Protein AF-A0A940AQ11-F1 (afdb_monomer)

pLDDT: mean 71.4, std 21.52, range [25.58, 93.06]

Sequence (305 aa):
MEKEKESFIIHQDYKKLFDGLDDKQLRALIMAMFDYNETGQRPEFEDTILQISTLLLFNNMEREREKWHRIREIRSSAGKKGGRPKKAETDQDKTQKAEKAKKANAFDKKQKVSKKSKKSKCNVNVNVNDNVNVNDNVNVNERERDNPPPPLAPGSESAAHEAVALINTLAHTDFIVTDEITGNISEILRQGFTPEDIRAVIRKKCREWRDPLNKHDMRGNIRPSVLLNPRRFEEYLHMRTRTDPPAQSETDRGAVTDSERIERIERIKSRLEQIESEKGAAARRDDQYVLLKSQLERLEEIPRT

Secondary structure (DSSP, 8-state):
-----------GGGHHHHTTS-HHHHHHHHHHHHHHHHH-PPPP-SSHHHHHHHHHHHHHHHHHHHHHHHHHHHHHHHHHHSS-------------S--SSS-S----------------------------------------TTSPPPPPPTTHHHHHHHHHHHHHHHHT--PPP-HHHHHHHHHHHHTT--HHHHHHHHHHHHHHHH-TTSSS--GGG-SHHHHT-TTTHHHHHHPPPTTSPP---TT--S-S-HHHHHHHHHHHHHHHHHHHHHHGGGGGG-HHHHHHHHHHHHHHSSPP-

Radius of gyration: 29.87 Å; Cα contacts (8 Å, |Δi|>4): 159; chains: 1; bounding box: 76×71×68 Å

Mean predicted aligned error: 21.31 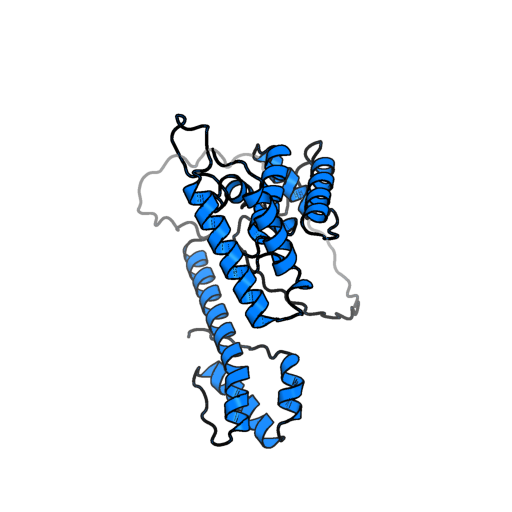Å

Foldseek 3Di:
DDDADPDDDDDPVCVVLLVPDDPVLNVVLVVQVVVCSVPVDHDDDPDPSSVVVCVVVVVRVVVVRVVVVVVVVVVVVVVVVDDDDPPPPPPDDDDDDDDPDPDDDDDDDDDDDDDDDDDDDDDDDDPDPPPPPDDDPDDDDPPDPPDDPDDQDPCLVVLQVVLVVLLCVLLVDDDDRDPLLSSLSSLLVVVVDDSVLSSVLLVQCSCQQPQLLDPDNNSVQSDSCNSSHSVCSVVSSPPDDPPHDDDDDPPDPDDPDVVSLVVLLVSLVVVLVVLCVVQPPCSVVDPNNVVSVVVNVVSVPPDDD

Solvent-accessible surface area (backbone atoms only — not comparable to full-atom values): 19842 Å² total; per-residue (Å²): 131,85,85,71,77,91,72,84,87,82,66,75,82,48,50,70,60,55,75,73,46,54,73,70,54,48,50,52,52,54,51,46,52,52,50,25,64,76,68,70,51,83,78,86,58,91,49,67,68,55,44,54,50,44,57,63,53,46,58,52,53,49,55,51,48,54,51,50,53,52,52,49,50,52,51,51,56,49,53,76,75,48,94,69,78,74,78,72,78,76,74,89,74,81,87,90,86,87,85,85,83,92,84,86,82,92,81,82,92,83,85,91,81,89,83,82,88,78,92,76,91,78,90,73,88,80,81,81,80,84,76,81,78,86,76,85,80,85,77,89,77,84,69,74,90,84,60,79,79,76,80,80,52,92,63,25,66,60,52,32,50,53,53,43,52,51,49,19,69,74,66,76,50,83,74,76,85,45,72,68,52,30,49,26,46,32,51,34,45,72,74,70,52,52,74,65,53,54,52,49,34,51,57,49,50,54,50,57,34,61,37,77,85,42,96,60,93,35,57,90,59,75,40,68,76,60,67,47,27,61,88,50,33,65,53,54,62,69,54,84,48,98,85,51,80,76,96,66,70,97,84,71,91,71,71,83,50,68,65,62,55,48,55,50,46,51,53,47,52,54,52,47,52,49,43,36,71,77,43,45,88,54,23,82,74,33,72,59,46,51,53,48,50,56,52,45,53,62,64,66,69,52,78,87,130

Structure (mmCIF, N/CA/C/O backbone):
data_AF-A0A940AQ11-F1
#
_entry.id   AF-A0A940AQ11-F1
#
loop_
_atom_site.group_PDB
_atom_site.id
_atom_site.type_symbol
_atom_site.label_atom_id
_atom_site.label_alt_id
_atom_site.label_comp_id
_atom_site.label_asym_id
_atom_site.label_entity_id
_atom_site.label_seq_id
_atom_site.pdbx_PDB_ins_code
_atom_site.Cartn_x
_atom_site.Cartn_y
_atom_site.Cartn_z
_ato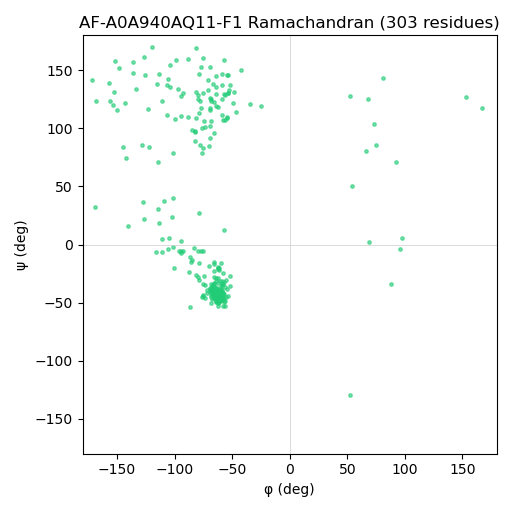m_site.occupancy
_atom_site.B_iso_or_equiv
_atom_site.auth_seq_id
_atom_site.auth_comp_id
_atom_site.auth_asym_id
_atom_site.auth_atom_id
_atom_site.pdbx_PDB_model_num
ATOM 1 N N . MET A 1 1 ? -3.481 -38.599 -2.825 1.00 45.56 1 MET A N 1
ATOM 2 C CA . MET A 1 1 ? -2.487 -37.883 -3.644 1.00 45.56 1 MET A CA 1
ATOM 3 C C . MET A 1 1 ? -2.630 -36.416 -3.331 1.00 45.56 1 MET A C 1
ATOM 5 O O . MET A 1 1 ? -3.754 -35.944 -3.180 1.00 45.56 1 MET A O 1
ATOM 9 N N . GLU A 1 2 ? -1.514 -35.744 -3.105 1.00 58.19 2 GLU A N 1
ATOM 10 C CA . GLU A 1 2 ? -1.518 -34.322 -2.825 1.00 58.19 2 GLU A CA 1
ATOM 11 C C . GLU A 1 2 ? -1.916 -33.574 -4.100 1.00 58.19 2 GLU A C 1
ATOM 13 O O . GLU A 1 2 ? -1.378 -33.854 -5.164 1.00 58.19 2 GLU A O 1
ATOM 18 N N . LYS A 1 3 ? -2.941 -32.717 -4.034 1.00 67.38 3 LYS A N 1
ATOM 19 C CA . LYS A 1 3 ? -3.402 -31.999 -5.224 1.00 67.38 3 LYS A CA 1
ATOM 20 C C . LYS A 1 3 ? -2.449 -30.836 -5.463 1.00 67.38 3 LYS A C 1
ATOM 22 O O . LYS A 1 3 ? -2.405 -29.940 -4.626 1.00 67.38 3 LYS A O 1
ATOM 27 N N . GLU A 1 4 ? -1.689 -30.876 -6.547 1.00 75.44 4 GLU A N 1
ATOM 28 C CA . GLU A 1 4 ? -0.762 -29.810 -6.934 1.00 75.44 4 GLU A CA 1
ATOM 29 C C . GLU A 1 4 ? -1.488 -28.660 -7.647 1.00 75.44 4 GLU A C 1
ATOM 31 O O . GLU A 1 4 ? -2.682 -28.745 -7.953 1.00 75.44 4 GLU A O 1
ATOM 36 N N . LYS A 1 5 ? -0.797 -27.531 -7.841 1.00 79.44 5 LYS A N 1
ATOM 37 C CA . LYS A 1 5 ? -1.369 -26.346 -8.491 1.00 79.44 5 LYS A CA 1
ATOM 38 C C . LYS A 1 5 ? -1.602 -26.655 -9.978 1.00 79.44 5 LYS A C 1
ATOM 40 O O . LYS A 1 5 ? -0.657 -26.860 -10.725 1.00 79.44 5 LYS A O 1
ATOM 45 N N . GLU A 1 6 ? -2.863 -26.652 -10.407 1.00 83.62 6 GLU A N 1
ATOM 46 C CA . GLU A 1 6 ? -3.274 -27.049 -11.770 1.00 83.62 6 GLU A CA 1
ATOM 47 C C . GLU A 1 6 ? -3.056 -25.957 -12.836 1.00 83.62 6 GLU A C 1
ATOM 49 O O . GLU A 1 6 ? -3.310 -26.187 -14.015 1.00 83.62 6 GLU A O 1
ATOM 54 N N . SER A 1 7 ? -2.637 -24.750 -12.445 1.00 85.75 7 SER A N 1
ATOM 55 C CA . SER A 1 7 ? -2.491 -23.619 -13.365 1.00 85.75 7 SER A CA 1
ATOM 56 C C . SER A 1 7 ? -1.424 -22.619 -12.923 1.00 85.75 7 SER A C 1
ATOM 58 O O . SER A 1 7 ? -1.088 -22.501 -11.742 1.00 85.75 7 SER A O 1
ATOM 60 N N . PHE A 1 8 ? -0.916 -21.847 -13.878 1.00 86.06 8 PHE A N 1
ATOM 61 C CA . PHE A 1 8 ? -0.018 -20.716 -13.655 1.00 86.06 8 PHE A CA 1
ATOM 62 C C . PHE A 1 8 ? -0.438 -19.530 -14.529 1.00 86.06 8 PHE A C 1
ATOM 64 O O . PHE A 1 8 ? -1.130 -19.709 -15.531 1.00 86.06 8 PHE A O 1
ATOM 71 N N . ILE A 1 9 ? -0.056 -18.318 -14.122 1.00 86.06 9 ILE A N 1
ATOM 72 C CA . ILE A 1 9 ? -0.416 -17.075 -14.814 1.00 86.06 9 ILE A CA 1
ATOM 73 C C . ILE A 1 9 ? 0.815 -16.541 -15.549 1.00 86.06 9 ILE A C 1
ATOM 75 O O . ILE A 1 9 ? 1.921 -16.530 -15.012 1.00 86.06 9 ILE A O 1
ATOM 79 N N . ILE A 1 10 ? 0.616 -16.075 -16.782 1.00 85.94 10 ILE A N 1
ATOM 80 C CA . ILE A 1 10 ? 1.632 -15.357 -17.556 1.00 85.94 10 ILE A CA 1
ATOM 81 C C . ILE A 1 10 ? 1.182 -13.904 -17.694 1.00 85.94 10 ILE A C 1
ATOM 83 O O . ILE A 1 10 ? 0.089 -13.630 -18.187 1.00 85.94 10 ILE A O 1
ATOM 87 N N . HIS A 1 11 ? 2.023 -12.965 -17.264 1.00 86.31 11 HIS A N 1
ATOM 88 C CA . HIS A 1 11 ? 1.732 -11.538 -17.373 1.00 86.31 11 HIS A CA 1
ATOM 89 C C . HIS A 1 11 ? 1.986 -11.009 -18.788 1.00 86.31 11 HIS A C 1
ATOM 91 O O . HIS A 1 11 ? 2.927 -11.415 -19.468 1.00 86.31 11 HIS A O 1
ATOM 97 N N . GLN A 1 12 ? 1.182 -10.031 -19.201 1.00 87.75 12 GLN A N 1
ATOM 98 C CA . GLN A 1 12 ? 1.305 -9.361 -20.501 1.00 87.75 12 GLN A CA 1
ATOM 99 C C . GLN A 1 12 ? 2.677 -8.705 -20.735 1.00 87.75 12 GLN A C 1
ATOM 101 O O . GLN A 1 12 ? 3.105 -8.563 -21.879 1.00 87.75 12 GLN A O 1
ATOM 106 N N . ASP A 1 13 ? 3.393 -8.352 -19.665 1.00 86.25 13 ASP A N 1
ATOM 107 C CA . ASP A 1 13 ? 4.713 -7.715 -19.730 1.00 86.25 13 ASP A CA 1
ATOM 108 C C . ASP A 1 13 ? 5.761 -8.607 -20.419 1.00 86.25 13 ASP A C 1
ATOM 110 O O . ASP A 1 13 ? 6.736 -8.110 -20.985 1.00 86.25 13 ASP A O 1
ATOM 114 N N . TYR A 1 14 ? 5.521 -9.922 -20.461 1.00 88.31 14 TYR A N 1
ATOM 115 C CA . TYR A 1 14 ? 6.364 -10.884 -21.168 1.00 88.31 14 TYR A CA 1
ATOM 116 C C . TYR A 1 14 ? 6.174 -10.890 -22.680 1.00 88.31 14 TYR A C 1
ATOM 118 O O . TYR A 1 14 ? 6.942 -11.547 -23.376 1.00 88.31 14 TYR A O 1
ATOM 126 N N . LYS A 1 15 ? 5.214 -10.136 -23.228 1.00 90.19 15 LYS A N 1
ATOM 127 C CA . LYS A 1 15 ? 5.001 -10.096 -24.678 1.00 90.19 15 LYS A CA 1
ATOM 128 C C . LYS A 1 15 ? 6.282 -9.716 -25.428 1.00 90.19 15 LYS A C 1
ATOM 130 O O . LYS A 1 15 ? 6.641 -10.383 -26.388 1.00 90.19 15 LYS A O 1
ATOM 135 N N . LYS A 1 16 ? 7.006 -8.695 -24.953 1.00 88.50 16 LYS A N 1
ATOM 136 C CA . LYS A 1 16 ? 8.271 -8.259 -25.574 1.00 88.50 16 LYS A CA 1
ATOM 137 C C . LYS A 1 16 ? 9.362 -9.327 -25.509 1.00 88.50 16 LYS A C 1
ATOM 139 O O . LYS A 1 16 ? 10.202 -9.374 -26.396 1.00 88.50 16 LYS A O 1
ATOM 144 N N . LEU A 1 17 ? 9.352 -10.154 -24.461 1.00 88.19 17 LEU A N 1
ATOM 145 C CA . LEU A 1 17 ? 10.258 -11.293 -24.340 1.00 88.19 17 LEU A CA 1
ATOM 146 C C . LEU A 1 17 ? 9.914 -12.348 -25.396 1.00 88.19 17 LEU A C 1
ATOM 148 O O . LEU A 1 17 ? 10.804 -12.802 -26.101 1.00 88.19 17 LEU A O 1
ATOM 152 N N . PHE A 1 18 ? 8.631 -12.691 -25.541 1.00 89.69 18 PHE A N 1
ATOM 153 C CA . PHE A 1 18 ? 8.184 -13.688 -26.516 1.00 89.69 18 PHE A CA 1
ATOM 154 C C . PHE A 1 18 ? 8.356 -13.240 -27.968 1.00 89.69 18 PHE A C 1
ATOM 156 O O . PHE A 1 18 ? 8.716 -14.064 -28.797 1.00 89.69 18 PHE A O 1
ATOM 163 N N . ASP A 1 19 ? 8.168 -11.952 -28.267 1.00 91.31 19 ASP A N 1
ATOM 164 C CA . ASP A 1 19 ? 8.402 -11.398 -29.608 1.00 91.31 19 ASP A CA 1
ATOM 165 C C . ASP A 1 19 ? 9.880 -11.520 -30.045 1.00 91.31 19 ASP A C 1
ATOM 167 O O . ASP A 1 19 ? 10.177 -11.442 -31.234 1.00 91.31 19 ASP A O 1
ATOM 171 N N . GLY A 1 20 ? 10.809 -11.675 -29.092 1.00 87.31 20 GLY A N 1
ATOM 172 C CA . GLY A 1 20 ? 12.245 -11.820 -29.345 1.00 87.31 20 GLY A CA 1
ATOM 173 C C . GLY A 1 20 ? 12.744 -13.265 -29.425 1.00 87.31 20 GLY A C 1
ATOM 174 O O . GLY A 1 20 ? 13.954 -13.458 -29.524 1.00 87.31 20 GLY A O 1
ATOM 17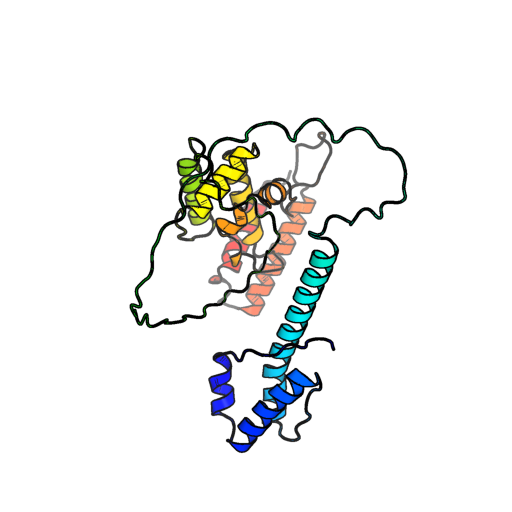5 N N . LEU A 1 21 ? 11.856 -14.260 -29.334 1.00 91.12 21 LEU A N 1
ATOM 176 C CA . LEU A 1 21 ? 12.200 -15.682 -29.395 1.00 91.12 21 LEU A CA 1
ATOM 177 C C . LEU A 1 21 ? 11.790 -16.287 -30.736 1.00 91.12 21 LEU A C 1
ATOM 179 O O . LEU A 1 21 ? 10.701 -16.017 -31.240 1.00 91.12 21 LEU A O 1
ATOM 183 N N . ASP A 1 22 ? 12.614 -17.195 -31.253 1.00 92.62 22 ASP A N 1
ATOM 184 C CA . ASP A 1 22 ? 12.233 -18.042 -32.380 1.00 92.62 22 ASP A CA 1
ATOM 185 C C . ASP A 1 22 ? 11.150 -19.048 -31.956 1.00 92.62 22 ASP A C 1
ATOM 187 O O . ASP A 1 22 ? 11.132 -19.517 -30.815 1.00 92.62 22 ASP A O 1
ATOM 191 N N . ASP A 1 23 ? 10.304 -19.499 -32.886 1.00 92.44 23 ASP A N 1
ATOM 192 C CA . ASP A 1 23 ? 9.214 -20.452 -32.60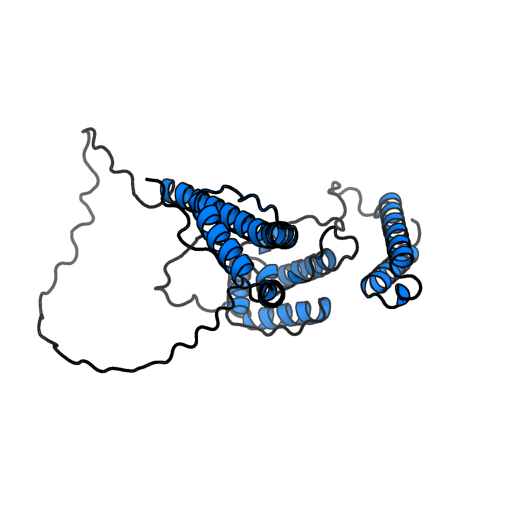1 1.00 92.44 23 ASP A CA 1
ATOM 193 C C . ASP A 1 23 ? 9.682 -21.721 -31.864 1.00 92.44 23 ASP A C 1
ATOM 195 O O . ASP A 1 23 ? 8.986 -22.252 -30.992 1.00 92.44 23 ASP A O 1
ATOM 199 N N . LYS A 1 24 ? 10.888 -22.213 -32.183 1.00 92.62 24 LYS A N 1
ATOM 200 C CA . LYS A 1 24 ? 11.492 -23.372 -31.506 1.00 92.62 24 LYS A CA 1
ATOM 201 C C . LYS A 1 24 ? 11.849 -23.061 -30.052 1.00 92.62 24 LYS A C 1
ATOM 203 O O . LYS A 1 24 ? 11.595 -23.892 -29.181 1.00 92.62 24 LYS A O 1
ATOM 208 N N . GLN A 1 25 ? 12.409 -21.879 -29.798 1.00 91.50 25 GLN A N 1
ATOM 209 C CA . GLN A 1 25 ? 12.760 -21.403 -28.461 1.00 91.50 25 GLN A CA 1
ATOM 210 C C . GLN A 1 25 ? 11.496 -21.133 -27.641 1.00 91.50 25 GLN A C 1
ATOM 212 O O . GLN A 1 25 ? 11.390 -21.601 -26.511 1.00 91.50 25 GLN A O 1
ATOM 217 N N . LEU A 1 26 ? 10.497 -20.471 -28.229 1.00 92.31 26 LEU A N 1
ATOM 218 C CA . LEU A 1 26 ? 9.208 -20.221 -27.590 1.00 92.31 26 LEU A CA 1
ATOM 219 C C . LEU A 1 26 ? 8.520 -21.533 -27.196 1.00 92.31 26 LEU A C 1
ATOM 221 O O . LEU A 1 26 ? 8.076 -21.680 -26.058 1.00 92.31 26 LEU A O 1
ATOM 225 N N . ARG A 1 27 ? 8.482 -22.520 -28.103 1.00 92.62 27 ARG A N 1
ATOM 226 C CA . ARG A 1 27 ? 7.944 -23.852 -27.798 1.00 92.62 27 ARG A CA 1
ATOM 227 C C . ARG A 1 27 ? 8.696 -24.504 -26.640 1.00 92.62 27 ARG A C 1
ATOM 229 O O . ARG A 1 27 ? 8.055 -25.027 -25.733 1.00 92.62 27 ARG A O 1
ATOM 236 N N . ALA A 1 28 ? 10.028 -24.492 -26.674 1.00 90.81 28 ALA A N 1
ATOM 237 C CA . ALA A 1 28 ? 10.853 -25.082 -25.623 1.00 90.81 28 ALA A CA 1
ATOM 238 C C . ALA A 1 28 ? 10.608 -24.407 -24.265 1.00 90.81 28 ALA A C 1
ATOM 240 O O . ALA A 1 28 ? 10.427 -25.095 -23.265 1.00 90.81 28 ALA A O 1
ATOM 241 N N . LEU A 1 29 ? 10.513 -23.075 -24.248 1.00 91.88 29 LEU A N 1
ATOM 242 C CA . LEU A 1 29 ? 10.238 -22.284 -23.054 1.00 91.88 29 LEU A CA 1
ATOM 243 C C . LEU A 1 29 ? 8.850 -22.577 -22.473 1.00 91.88 29 LEU A C 1
ATOM 245 O O . LEU A 1 29 ? 8.731 -22.787 -21.271 1.00 91.88 29 LEU A O 1
ATOM 249 N N . ILE A 1 30 ? 7.808 -22.636 -23.309 1.00 91.50 30 ILE A N 1
ATOM 250 C CA . ILE A 1 30 ? 6.441 -22.934 -22.856 1.00 91.50 30 ILE A CA 1
ATOM 251 C C . ILE A 1 30 ? 6.355 -24.353 -22.283 1.00 91.50 30 ILE A C 1
ATOM 253 O O . ILE A 1 30 ? 5.786 -24.531 -21.209 1.00 91.50 30 ILE A O 1
ATOM 257 N N . MET A 1 31 ? 6.926 -25.357 -22.961 1.00 91.06 31 MET A N 1
ATOM 258 C CA . MET A 1 31 ? 6.945 -26.739 -22.452 1.00 91.06 31 MET A CA 1
ATOM 259 C C . MET A 1 31 ? 7.664 -26.815 -21.101 1.00 91.06 31 MET A C 1
ATOM 261 O O . MET A 1 31 ? 7.121 -27.351 -20.143 1.00 91.06 31 MET A O 1
ATOM 265 N N . ALA A 1 32 ? 8.812 -26.152 -20.988 1.00 90.06 32 ALA A N 1
ATOM 266 C CA . ALA A 1 32 ? 9.559 -26.046 -19.744 1.00 90.06 32 ALA A CA 1
ATOM 267 C C . ALA A 1 32 ? 8.771 -25.400 -18.591 1.00 90.06 32 ALA A C 1
ATOM 269 O O . ALA A 1 32 ? 8.985 -25.752 -17.433 1.00 90.06 32 ALA A O 1
ATOM 270 N N . MET A 1 33 ? 7.856 -24.467 -18.875 1.00 90.19 33 MET A N 1
ATOM 271 C CA . MET A 1 33 ? 6.967 -23.909 -17.849 1.00 90.19 33 MET A CA 1
ATOM 272 C C . MET A 1 33 ? 5.951 -24.945 -17.350 1.00 90.19 33 MET A C 1
ATOM 274 O O . MET A 1 33 ? 5.697 -25.007 -16.146 1.00 90.19 33 MET A O 1
ATOM 278 N N . PHE A 1 34 ? 5.390 -25.772 -18.238 1.00 88.88 34 PHE A N 1
ATOM 279 C CA . PHE A 1 34 ? 4.505 -26.872 -17.837 1.00 88.88 34 PHE A CA 1
ATOM 280 C C . PHE A 1 34 ? 5.254 -27.911 -17.002 1.00 88.88 34 PHE A C 1
ATOM 282 O O . PHE A 1 34 ? 4.828 -28.201 -15.883 1.00 88.88 34 PHE A O 1
ATOM 289 N N . ASP A 1 35 ? 6.414 -28.361 -17.481 1.00 88.06 35 ASP A N 1
ATOM 290 C CA . ASP A 1 35 ? 7.256 -29.332 -16.779 1.00 88.06 35 ASP A CA 1
ATOM 291 C C . ASP A 1 35 ? 7.660 -28.813 -15.394 1.00 88.06 35 ASP A C 1
ATOM 293 O O . ASP A 1 35 ? 7.604 -29.542 -14.403 1.00 88.06 35 ASP A O 1
ATOM 297 N N . TYR A 1 36 ? 8.006 -27.526 -15.287 1.00 87.19 36 TYR A N 1
ATOM 298 C CA . TYR A 1 36 ? 8.296 -26.901 -14.000 1.00 87.19 36 TYR A CA 1
ATOM 299 C C . TYR A 1 36 ? 7.068 -26.846 -13.102 1.00 87.19 36 TYR A C 1
ATOM 301 O O . TYR A 1 36 ? 7.188 -27.097 -11.905 1.00 87.19 36 TYR A O 1
ATOM 309 N N . ASN A 1 37 ? 5.881 -26.527 -13.625 1.00 84.75 37 ASN A N 1
ATOM 310 C CA . ASN A 1 37 ? 4.664 -26.502 -12.818 1.00 84.75 37 ASN A CA 1
ATOM 311 C C . ASN A 1 37 ? 4.374 -27.874 -12.184 1.00 84.75 37 ASN A C 1
ATOM 313 O O . ASN A 1 37 ? 4.070 -27.910 -10.991 1.00 84.75 37 ASN A O 1
ATOM 317 N N . GLU A 1 38 ? 4.554 -28.955 -12.947 1.00 83.50 38 GLU A N 1
ATOM 318 C CA . GLU A 1 38 ? 4.334 -30.347 -12.524 1.00 83.50 38 GLU A CA 1
ATOM 319 C C . GLU A 1 38 ? 5.445 -30.898 -11.618 1.00 83.50 38 GLU A C 1
ATOM 321 O O . GLU A 1 38 ? 5.170 -31.519 -10.601 1.00 83.50 38 GLU A O 1
ATOM 326 N N . THR A 1 39 ? 6.717 -30.678 -11.954 1.00 82.25 39 THR A N 1
ATOM 327 C CA . THR A 1 39 ? 7.842 -31.342 -11.262 1.00 82.25 39 THR A CA 1
ATOM 328 C C . THR A 1 39 ? 8.540 -30.461 -10.229 1.00 82.25 39 THR A C 1
ATOM 330 O O . THR A 1 39 ? 9.265 -30.958 -9.368 1.00 82.25 39 THR A O 1
ATOM 333 N N . GLY A 1 40 ? 8.381 -29.139 -10.334 1.00 79.25 40 GLY A N 1
ATOM 334 C CA . GLY A 1 40 ? 9.157 -28.155 -9.578 1.00 79.25 40 GLY A CA 1
ATOM 335 C C . GLY A 1 40 ? 10.633 -28.068 -9.984 1.00 79.25 40 GLY A C 1
ATOM 336 O O . GLY A 1 40 ? 11.377 -27.301 -9.377 1.00 79.25 40 GLY A O 1
ATOM 337 N N . GLN A 1 41 ? 11.075 -28.825 -10.993 1.00 80.56 41 GLN A N 1
ATOM 338 C CA . GLN A 1 41 ? 12.469 -28.852 -11.423 1.00 80.56 41 GLN A CA 1
ATOM 339 C C . GLN A 1 41 ? 12.717 -27.845 -12.531 1.00 80.56 41 GLN A C 1
ATOM 341 O O . GLN A 1 41 ? 11.988 -27.782 -13.521 1.00 80.56 41 GLN A O 1
ATOM 346 N N . ARG A 1 42 ? 13.762 -27.038 -12.354 1.00 80.19 42 ARG A N 1
ATOM 347 C CA . ARG A 1 42 ? 14.133 -26.036 -13.340 1.00 80.19 42 ARG A CA 1
ATOM 348 C C . ARG A 1 42 ? 14.865 -26.706 -14.510 1.00 80.19 42 ARG A C 1
ATOM 350 O O . ARG A 1 42 ? 15.890 -27.341 -14.271 1.00 80.19 42 ARG A O 1
ATOM 357 N N . PRO A 1 43 ? 14.382 -26.546 -15.749 1.00 81.00 43 PRO A N 1
ATOM 358 C CA . PRO A 1 43 ? 15.064 -27.070 -16.915 1.00 81.00 43 PRO A CA 1
ATOM 359 C C . PRO A 1 43 ? 16.338 -26.275 -17.184 1.00 81.00 43 PRO A C 1
ATOM 361 O O . PRO A 1 43 ? 16.381 -25.050 -17.026 1.00 81.00 43 PRO A O 1
ATOM 364 N N . GLU A 1 44 ? 17.372 -26.997 -17.594 1.00 83.12 44 GLU A N 1
ATOM 365 C CA . GLU A 1 44 ? 18.647 -26.435 -18.009 1.00 83.12 44 GLU A CA 1
ATOM 366 C C . GLU A 1 44 ? 18.640 -26.261 -19.529 1.00 83.12 44 GLU A C 1
ATOM 368 O O . GLU A 1 44 ? 18.308 -27.180 -20.277 1.00 83.12 44 GLU A O 1
ATOM 373 N N . PHE A 1 45 ? 18.968 -25.055 -19.985 1.00 84.62 45 PHE A N 1
ATOM 374 C CA . PHE A 1 45 ? 19.063 -24.731 -21.403 1.00 84.62 45 PHE A CA 1
ATOM 375 C C . PHE A 1 45 ? 20.505 -24.385 -21.738 1.00 84.62 45 PHE A C 1
ATOM 377 O O . PHE A 1 45 ? 21.133 -23.641 -20.994 1.00 84.62 45 PHE A O 1
ATOM 384 N N . GLU A 1 46 ? 21.012 -24.865 -22.870 1.00 83.38 46 GLU A N 1
ATOM 385 C CA . GLU A 1 46 ? 22.310 -24.429 -23.410 1.00 83.38 46 GLU A CA 1
ATOM 386 C C . GLU A 1 46 ? 22.222 -23.021 -24.024 1.00 83.38 46 GLU A C 1
ATOM 388 O O . GLU A 1 46 ? 23.199 -22.277 -24.054 1.00 83.38 46 GLU A O 1
ATOM 393 N N . ASP A 1 47 ? 21.032 -22.640 -24.491 1.00 88.50 47 ASP A N 1
ATOM 394 C CA . ASP A 1 47 ? 20.766 -21.347 -25.112 1.00 88.50 47 ASP A CA 1
ATOM 395 C C . ASP A 1 47 ? 20.653 -20.232 -24.059 1.00 88.50 47 ASP A C 1
ATOM 397 O O . ASP A 1 47 ? 19.742 -20.223 -23.225 1.00 88.50 47 ASP A O 1
ATOM 401 N N . THR A 1 48 ? 21.557 -19.253 -24.131 1.00 85.88 48 THR A N 1
ATOM 402 C CA . THR A 1 48 ? 21.623 -18.101 -23.221 1.00 85.88 48 THR A CA 1
ATOM 403 C C . THR A 1 48 ? 20.321 -17.297 -23.171 1.00 85.88 48 THR A C 1
ATOM 405 O O . THR A 1 48 ? 19.933 -16.808 -22.107 1.00 85.88 48 THR A O 1
ATOM 408 N N . ILE A 1 49 ? 19.613 -17.155 -24.296 1.00 86.25 49 ILE A N 1
ATOM 409 C CA . ILE A 1 49 ? 18.351 -16.408 -24.353 1.00 86.25 49 ILE A CA 1
ATOM 410 C C . ILE A 1 49 ? 17.273 -17.172 -23.578 1.00 86.25 49 ILE A C 1
ATOM 412 O O . ILE A 1 49 ? 16.527 -16.568 -22.800 1.00 86.25 49 ILE A O 1
ATOM 416 N N . LEU A 1 50 ? 17.229 -18.501 -23.703 1.00 87.00 50 LEU A N 1
ATOM 417 C CA . LEU A 1 50 ? 16.331 -19.346 -22.911 1.00 87.00 50 LEU A CA 1
ATOM 418 C C . LEU A 1 50 ? 16.707 -19.349 -21.425 1.00 87.00 50 LEU A C 1
ATOM 420 O O . LEU A 1 50 ? 15.821 -19.253 -20.576 1.00 87.00 50 LEU A O 1
ATOM 424 N N . GLN A 1 51 ? 17.995 -19.362 -21.080 1.00 85.69 51 GLN A N 1
ATOM 425 C CA . GLN A 1 51 ? 18.439 -19.240 -19.687 1.00 85.69 51 GLN A CA 1
ATOM 426 C C . GLN A 1 51 ? 17.958 -17.929 -19.046 1.00 85.69 51 GLN A C 1
ATOM 428 O O . GLN A 1 51 ? 17.370 -17.944 -17.963 1.00 85.69 51 GLN A O 1
ATOM 433 N N . ILE A 1 52 ? 18.133 -16.792 -19.724 1.00 85.31 52 ILE A N 1
ATOM 434 C CA . ILE A 1 52 ? 17.669 -15.490 -19.221 1.00 85.31 52 ILE A CA 1
ATOM 435 C C . ILE A 1 52 ? 16.137 -15.450 -19.149 1.00 85.31 52 ILE A C 1
ATOM 437 O O . ILE A 1 52 ? 15.572 -15.004 -18.147 1.00 85.31 52 ILE A O 1
ATOM 441 N N . SER A 1 53 ? 15.454 -15.973 -20.170 1.00 84.94 53 SER A N 1
ATOM 442 C CA . SER A 1 53 ? 13.989 -16.048 -20.204 1.00 84.94 53 SER A CA 1
ATOM 443 C C . SER A 1 53 ? 13.440 -16.868 -19.037 1.00 84.94 53 SER A C 1
ATOM 445 O O . SER A 1 53 ? 12.492 -16.447 -18.369 1.00 84.94 53 SER A O 1
ATOM 447 N N . THR A 1 54 ? 14.071 -18.005 -18.726 1.00 84.12 54 THR A N 1
ATOM 448 C CA . THR A 1 54 ? 13.681 -18.821 -17.572 1.00 84.12 54 THR A CA 1
ATOM 449 C C . THR A 1 54 ? 13.941 -18.106 -16.258 1.00 84.12 54 THR A C 1
ATOM 451 O O . THR A 1 54 ? 13.103 -18.196 -15.372 1.00 84.12 54 THR A O 1
ATOM 454 N N . LEU A 1 55 ? 15.038 -17.347 -16.112 1.00 84.88 55 LEU A N 1
ATOM 455 C CA . LEU A 1 55 ? 15.289 -16.574 -14.887 1.00 84.88 55 LEU A CA 1
ATOM 456 C C . LEU A 1 55 ? 14.137 -15.614 -14.610 1.00 84.88 55 LEU A C 1
ATOM 458 O O . LEU A 1 55 ? 13.677 -15.513 -13.477 1.00 84.88 55 LEU A O 1
ATOM 462 N N . LEU A 1 56 ? 13.633 -14.948 -15.642 1.00 82.75 56 LEU A N 1
ATOM 463 C CA . LEU A 1 56 ? 12.574 -13.966 -15.470 1.00 82.75 56 LEU A CA 1
ATOM 464 C C . LEU A 1 56 ? 11.197 -14.605 -15.219 1.00 82.75 56 LEU A C 1
ATOM 466 O O . LEU A 1 56 ? 10.461 -14.156 -14.339 1.00 82.75 56 LEU A O 1
ATOM 470 N N . LEU A 1 57 ? 10.840 -15.643 -15.978 1.00 84.88 57 LEU A N 1
ATOM 471 C CA . LEU A 1 57 ? 9.530 -16.300 -15.885 1.00 84.88 57 LEU A CA 1
ATOM 472 C C . LEU A 1 57 ? 9.421 -17.201 -14.648 1.00 84.88 57 LEU A C 1
ATOM 474 O O . LEU A 1 57 ? 8.420 -17.161 -13.932 1.00 84.88 57 LEU A O 1
ATOM 478 N N . PHE A 1 58 ? 10.460 -17.980 -14.353 1.00 83.94 58 PHE A N 1
ATOM 479 C CA . PHE A 1 58 ? 10.401 -19.008 -13.316 1.00 83.94 58 PHE A CA 1
ATOM 480 C C . PHE A 1 58 ? 10.466 -18.383 -11.929 1.00 83.94 58 PHE A C 1
ATOM 482 O O . PHE A 1 58 ? 9.744 -18.826 -11.044 1.00 83.94 58 PHE A O 1
ATOM 489 N N . ASN A 1 59 ? 11.200 -17.276 -11.759 1.00 84.19 59 ASN A N 1
ATOM 490 C CA . ASN A 1 59 ? 11.172 -16.510 -10.512 1.00 84.19 59 ASN A CA 1
ATOM 491 C C . ASN A 1 59 ? 9.749 -16.037 -10.168 1.00 84.19 59 ASN A C 1
ATOM 493 O O . ASN A 1 59 ? 9.393 -15.945 -8.993 1.00 84.19 59 ASN A O 1
ATOM 497 N N . ASN A 1 60 ? 8.924 -15.709 -11.167 1.00 82.69 60 ASN A N 1
ATOM 498 C CA . ASN A 1 60 ? 7.529 -15.339 -10.935 1.00 82.69 60 ASN A CA 1
ATOM 499 C C . ASN A 1 60 ? 6.684 -16.563 -10.573 1.00 82.69 60 ASN A C 1
ATOM 501 O O . ASN A 1 60 ? 5.951 -16.516 -9.586 1.00 82.69 60 ASN A O 1
ATOM 505 N N . MET A 1 61 ? 6.828 -17.660 -11.318 1.00 84.44 61 MET A N 1
ATOM 506 C CA . MET A 1 61 ? 6.116 -18.912 -11.044 1.00 84.44 61 MET A CA 1
ATOM 507 C C . MET A 1 61 ? 6.435 -19.475 -9.654 1.00 84.44 61 MET A C 1
ATOM 509 O O . MET A 1 61 ? 5.536 -19.963 -8.970 1.00 84.44 61 MET A O 1
ATOM 513 N N . GLU A 1 62 ? 7.683 -19.363 -9.205 1.00 83.81 62 GLU A N 1
ATOM 514 C CA . GLU A 1 62 ? 8.128 -19.788 -7.878 1.00 83.81 62 GLU A CA 1
ATOM 515 C C . GLU A 1 62 ? 7.442 -18.982 -6.773 1.00 83.81 62 GLU A C 1
ATOM 517 O O . GLU A 1 62 ? 6.808 -19.558 -5.886 1.00 83.81 62 GLU A O 1
ATOM 522 N N . ARG A 1 63 ? 7.427 -17.647 -6.890 1.00 84.00 63 ARG A N 1
ATOM 523 C CA . ARG A 1 63 ? 6.695 -16.780 -5.951 1.00 84.00 63 ARG A CA 1
ATOM 524 C C . ARG A 1 63 ? 5.205 -17.105 -5.903 1.00 84.00 63 ARG A C 1
ATOM 526 O O . ARG A 1 63 ? 4.592 -17.085 -4.833 1.00 84.00 63 ARG A O 1
ATOM 533 N N . GLU A 1 64 ? 4.593 -17.408 -7.046 1.00 83.06 64 GLU A N 1
ATOM 534 C CA . GLU A 1 64 ? 3.193 -17.828 -7.078 1.00 83.06 64 GLU A CA 1
ATOM 535 C C . GLU A 1 64 ? 2.969 -19.189 -6.418 1.00 83.06 64 GLU A C 1
ATOM 537 O O . GLU A 1 64 ? 1.960 -19.375 -5.732 1.00 83.06 64 GLU A O 1
ATOM 542 N N . ARG A 1 65 ? 3.880 -20.144 -6.632 1.00 83.12 65 ARG A N 1
ATOM 543 C CA . ARG A 1 65 ? 3.821 -21.479 -6.034 1.00 83.12 65 ARG A CA 1
ATOM 544 C C . ARG A 1 65 ? 3.931 -21.384 -4.515 1.00 83.12 65 ARG A C 1
ATOM 546 O O . ARG A 1 65 ? 3.076 -21.923 -3.814 1.00 83.12 65 ARG A O 1
ATOM 553 N N . GLU A 1 66 ? 4.907 -20.639 -4.004 1.00 84.19 66 GLU A N 1
ATOM 554 C CA . GLU A 1 66 ? 5.071 -20.380 -2.570 1.00 84.19 66 GLU A CA 1
ATOM 555 C C . GLU A 1 66 ? 3.822 -19.740 -1.965 1.00 84.19 66 GLU A C 1
ATOM 557 O O . GLU A 1 66 ? 3.309 -20.193 -0.937 1.00 84.19 66 GLU A O 1
ATOM 562 N N . LYS A 1 67 ? 3.277 -18.716 -2.631 1.00 83.69 67 LYS A N 1
ATOM 563 C CA . LYS A 1 67 ? 2.036 -18.062 -2.208 1.00 83.69 67 LYS A CA 1
ATOM 564 C C . LYS A 1 67 ? 0.874 -19.053 -2.160 1.00 83.69 67 LYS A C 1
ATOM 566 O O . LYS A 1 67 ? 0.118 -19.055 -1.187 1.00 83.69 67 LYS A O 1
ATOM 571 N N . TRP A 1 68 ? 0.738 -19.907 -3.172 1.00 84.31 68 TRP A N 1
ATOM 572 C CA . TRP A 1 68 ? -0.305 -20.926 -3.223 1.00 84.31 68 TRP A CA 1
ATOM 573 C C . TRP A 1 68 ? -0.160 -21.956 -2.095 1.00 84.31 68 TRP A C 1
ATOM 575 O O . TRP A 1 68 ? -1.137 -22.201 -1.384 1.00 84.31 68 TRP A O 1
ATOM 585 N N . HIS A 1 69 ? 1.044 -22.492 -1.856 1.00 82.12 69 HIS A N 1
ATOM 586 C CA . HIS A 1 69 ? 1.295 -23.418 -0.743 1.00 82.12 69 HIS A CA 1
ATOM 587 C C . HIS A 1 69 ? 1.002 -22.768 0.606 1.00 82.12 69 HIS A C 1
ATOM 589 O O . HIS A 1 69 ? 0.325 -23.363 1.443 1.00 82.12 69 HIS A O 1
ATOM 595 N N . ARG A 1 70 ? 1.432 -21.518 0.803 1.00 83.19 70 ARG A N 1
ATOM 596 C CA . ARG A 1 70 ? 1.174 -20.765 2.033 1.00 83.19 70 ARG A CA 1
ATOM 597 C C . ARG A 1 70 ? -0.321 -20.598 2.289 1.00 83.19 70 ARG A C 1
ATOM 599 O O . ARG A 1 70 ? -0.792 -20.872 3.391 1.00 83.19 70 ARG A O 1
ATOM 606 N N . ILE A 1 71 ? -1.082 -20.181 1.275 1.00 80.62 71 ILE A N 1
ATOM 607 C CA .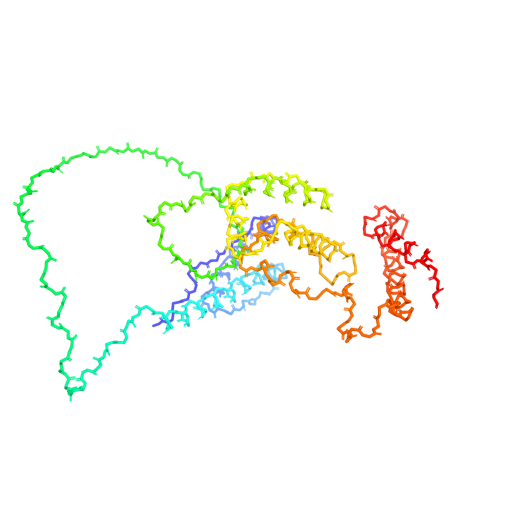 ILE A 1 71 ? -2.541 -20.033 1.373 1.00 80.62 71 ILE A CA 1
ATOM 608 C C . ILE A 1 71 ? -3.200 -21.388 1.646 1.00 80.62 71 ILE A C 1
ATOM 610 O O . ILE A 1 71 ? -4.106 -21.477 2.478 1.00 80.62 71 ILE A O 1
ATOM 614 N N . ARG A 1 72 ? -2.749 -22.448 0.971 1.00 82.94 72 ARG A N 1
ATOM 615 C CA . ARG A 1 72 ? -3.257 -23.807 1.165 1.00 82.94 72 ARG A CA 1
ATOM 616 C C . ARG A 1 72 ? -3.022 -24.302 2.592 1.00 82.94 72 ARG A C 1
ATOM 618 O O . ARG A 1 72 ? -3.955 -24.835 3.187 1.00 82.94 72 ARG A O 1
ATOM 625 N N . GLU A 1 73 ? -1.844 -24.073 3.165 1.00 82.81 73 GLU A N 1
ATOM 626 C CA . GLU A 1 73 ? -1.519 -24.466 4.542 1.00 82.81 73 GLU A CA 1
ATOM 627 C C . GLU A 1 73 ? -2.344 -23.677 5.569 1.00 82.81 73 GLU A C 1
ATOM 629 O O . GLU A 1 73 ? -2.913 -24.246 6.505 1.00 82.81 73 GLU A O 1
ATOM 634 N N . ILE A 1 74 ? -2.509 -22.368 5.358 1.00 78.56 74 ILE A N 1
ATOM 635 C CA . ILE A 1 74 ? -3.366 -21.521 6.200 1.00 78.56 74 ILE A CA 1
ATOM 636 C C . ILE A 1 74 ? -4.822 -22.008 6.148 1.00 78.56 74 ILE A C 1
ATOM 638 O O . ILE A 1 74 ? -5.455 -22.173 7.189 1.00 78.56 74 ILE A O 1
ATOM 642 N N . ARG A 1 75 ? -5.360 -22.301 4.957 1.00 79.81 75 ARG A N 1
ATOM 643 C CA . ARG A 1 75 ? -6.733 -22.814 4.801 1.00 79.81 75 ARG A CA 1
ATOM 644 C C . ARG A 1 75 ? -6.899 -24.218 5.382 1.00 79.81 75 ARG A C 1
ATOM 646 O O . ARG A 1 75 ? -7.908 -24.486 6.027 1.00 79.81 75 ARG A O 1
ATOM 653 N N . SER A 1 76 ? -5.913 -25.094 5.198 1.00 78.19 76 SER A N 1
ATOM 654 C CA . SER A 1 76 ? -5.885 -26.444 5.775 1.00 78.19 76 SER A CA 1
ATOM 655 C C . SER A 1 76 ? -5.888 -26.395 7.306 1.00 78.19 76 SER A C 1
ATOM 657 O O . SER A 1 76 ? -6.721 -27.029 7.956 1.00 78.19 76 SER A O 1
ATOM 659 N N . SER A 1 77 ? -5.008 -25.585 7.901 1.00 76.25 77 SER A N 1
ATOM 660 C CA . SER A 1 77 ? -4.911 -25.417 9.355 1.00 76.25 77 SER A CA 1
ATOM 661 C C . SER A 1 77 ? -6.135 -24.719 9.960 1.00 76.25 77 SER A C 1
ATOM 663 O O . SER A 1 77 ? -6.593 -25.125 11.029 1.00 76.25 77 SER A O 1
ATOM 665 N N . ALA A 1 78 ? -6.721 -23.737 9.270 1.00 72.06 78 ALA A N 1
ATOM 666 C CA . ALA A 1 78 ? -7.988 -23.121 9.663 1.00 72.06 78 ALA A CA 1
ATOM 667 C C . ALA A 1 78 ? -9.162 -24.111 9.567 1.00 72.06 78 ALA A C 1
ATOM 669 O O . ALA A 1 78 ? -9.977 -24.183 10.484 1.00 72.06 78 ALA A O 1
ATOM 670 N N . GLY A 1 79 ? -9.211 -24.937 8.516 1.00 74.31 79 GLY A N 1
ATOM 671 C CA . GLY A 1 79 ? -10.211 -25.994 8.351 1.00 74.31 79 GLY A CA 1
ATOM 672 C C . GLY A 1 79 ? -10.134 -27.064 9.443 1.00 74.31 79 GLY A C 1
ATOM 673 O O . GLY A 1 79 ? -11.164 -27.478 9.964 1.00 74.31 79 GLY A O 1
ATOM 674 N N . LYS A 1 80 ? -8.924 -27.449 9.877 1.00 73.75 80 LYS A N 1
ATOM 675 C CA . LYS A 1 80 ? -8.726 -28.339 11.040 1.00 73.75 80 LYS A CA 1
ATOM 676 C C . LYS A 1 80 ? -9.251 -27.733 12.350 1.00 73.75 80 LYS A C 1
ATOM 678 O O . LYS A 1 80 ? -9.638 -28.477 13.246 1.00 73.75 80 LYS A O 1
ATOM 683 N N . LYS A 1 81 ? -9.253 -26.401 12.472 1.00 69.25 81 LYS A N 1
ATOM 684 C CA . LYS A 1 81 ? -9.714 -25.659 13.659 1.00 69.25 81 LYS A CA 1
ATOM 685 C C . LYS A 1 81 ? -11.195 -25.245 13.592 1.00 69.25 81 LYS A C 1
ATOM 687 O O . LYS A 1 81 ? -11.701 -24.716 14.577 1.00 69.25 81 LYS A O 1
ATOM 692 N N . GLY A 1 82 ? -11.890 -25.475 12.473 1.00 66.38 82 GLY A N 1
ATOM 693 C CA . GLY A 1 82 ? -13.247 -24.980 12.229 1.00 66.38 82 GLY A CA 1
ATOM 694 C C . GLY A 1 82 ? -14.345 -26.053 12.126 1.00 66.38 82 GLY A C 1
ATOM 695 O O . GLY A 1 82 ? -14.155 -27.140 11.589 1.00 66.38 82 GLY A O 1
ATOM 696 N N . GLY A 1 83 ? -15.548 -25.691 12.586 1.00 61.69 83 GLY A N 1
ATOM 697 C CA . GLY A 1 83 ? -16.834 -26.047 11.966 1.00 61.69 83 GLY A CA 1
ATOM 698 C C . GLY A 1 83 ? -17.533 -27.355 12.343 1.00 61.69 83 GLY A C 1
ATOM 699 O O . GLY A 1 83 ? -18.762 -27.368 12.385 1.00 61.69 83 GLY A O 1
ATOM 700 N N . ARG A 1 84 ? -16.830 -28.454 12.636 1.00 55.31 84 ARG A N 1
ATOM 701 C CA . ARG A 1 84 ? -17.521 -29.686 13.061 1.00 55.31 84 ARG A CA 1
ATOM 702 C C . ARG A 1 84 ? -17.567 -29.742 14.590 1.00 55.31 84 ARG A C 1
ATOM 704 O O . ARG A 1 84 ? -16.507 -29.938 15.185 1.00 55.31 84 ARG A O 1
ATOM 711 N N . PRO A 1 85 ? -18.736 -29.602 15.254 1.00 62.03 85 PRO A N 1
ATOM 712 C CA . PRO A 1 85 ? -18.827 -29.954 16.665 1.00 62.03 85 PRO A CA 1
ATOM 713 C C . PRO A 1 85 ? -18.309 -31.382 16.807 1.00 62.03 85 PRO A C 1
ATOM 715 O O . PRO A 1 85 ? -18.688 -32.260 16.020 1.00 62.03 85 PRO A O 1
ATOM 718 N N . LYS A 1 86 ? -17.389 -31.600 17.756 1.00 58.31 86 LYS A N 1
ATOM 719 C CA . LYS A 1 86 ? -16.922 -32.948 18.083 1.00 58.31 86 LYS A CA 1
ATOM 720 C C . LYS A 1 86 ? -18.178 -33.794 18.262 1.00 58.31 86 LYS A C 1
ATOM 722 O O . LYS A 1 86 ? -19.032 -33.444 19.076 1.00 58.31 86 LYS A O 1
ATOM 727 N N . LYS A 1 87 ? -18.322 -34.871 17.478 1.00 48.22 87 LYS A N 1
ATOM 728 C CA . LYS A 1 87 ? -19.227 -35.947 17.882 1.00 48.22 87 LYS A CA 1
ATOM 729 C C . LYS A 1 87 ? -18.741 -36.308 19.275 1.00 48.22 87 LYS A C 1
ATOM 731 O O . LYS A 1 87 ? -17.610 -36.763 19.409 1.00 48.22 87 LYS A O 1
ATOM 736 N N . ALA A 1 88 ? -19.539 -35.979 20.284 1.00 46.72 88 ALA A N 1
ATOM 737 C CA . ALA A 1 88 ? -19.350 -36.537 21.600 1.00 46.72 88 ALA A CA 1
ATOM 738 C C . ALA A 1 88 ? -19.401 -38.046 21.378 1.00 46.72 88 ALA A C 1
ATOM 740 O O . ALA A 1 88 ? -20.454 -38.586 21.025 1.00 46.72 88 ALA A O 1
ATOM 741 N N . GLU A 1 89 ? -18.244 -38.698 21.462 1.00 42.59 89 GLU A N 1
ATOM 742 C CA . GLU A 1 89 ? -18.225 -40.112 21.776 1.00 42.59 89 GLU A CA 1
ATOM 743 C C . GLU A 1 89 ? -19.017 -40.215 23.067 1.00 42.59 89 GLU A C 1
ATOM 745 O O . GLU A 1 89 ? -18.672 -39.640 24.098 1.00 42.59 89 GLU A O 1
ATOM 750 N N . THR A 1 90 ? -20.208 -40.782 22.922 1.00 37.50 90 THR A N 1
ATOM 751 C CA . THR A 1 90 ? -21.079 -41.064 24.040 1.00 37.50 90 THR A CA 1
ATOM 752 C C . T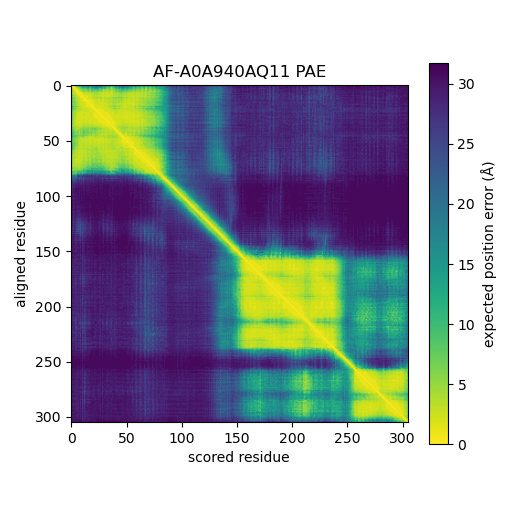HR A 1 90 ? -20.465 -42.285 24.695 1.00 37.50 90 THR A C 1
ATOM 754 O O . THR A 1 90 ? -20.859 -43.407 24.390 1.00 37.50 90 THR A O 1
ATOM 757 N N . ASP A 1 91 ? -19.463 -42.059 25.542 1.00 38.12 91 ASP A N 1
ATOM 758 C CA . ASP A 1 91 ? -19.309 -42.928 26.692 1.00 38.12 91 ASP A CA 1
ATOM 759 C C . ASP A 1 91 ? -20.532 -42.679 27.570 1.00 38.12 91 ASP A C 1
ATOM 761 O O . ASP A 1 91 ? -20.914 -41.546 27.885 1.00 38.12 91 ASP A O 1
ATOM 765 N N . GLN A 1 92 ? -21.234 -43.772 27.816 1.00 47.31 92 GLN A N 1
ATOM 766 C CA . GLN A 1 92 ? -22.450 -43.828 28.595 1.00 47.31 92 GLN A CA 1
ATOM 767 C C . GLN A 1 92 ? -22.158 -43.306 30.003 1.00 47.31 92 GLN A C 1
ATOM 769 O O . GLN A 1 92 ? -21.489 -43.997 30.756 1.00 47.31 92 GLN A O 1
ATOM 774 N N . ASP A 1 93 ? -22.689 -42.143 30.387 1.00 38.91 93 ASP A N 1
ATOM 775 C CA . ASP A 1 93 ? -23.521 -42.075 31.591 1.00 38.91 93 ASP A CA 1
ATOM 776 C C . ASP A 1 93 ? -24.213 -40.714 31.792 1.00 38.91 93 ASP A C 1
ATOM 778 O O . ASP A 1 93 ? -23.624 -39.651 31.612 1.00 38.91 93 ASP A O 1
ATOM 782 N N . LYS A 1 94 ? -25.462 -40.793 32.276 1.00 37.44 94 LYS A N 1
ATOM 783 C CA . LYS A 1 94 ? -26.234 -39.742 32.985 1.00 37.44 94 LYS A CA 1
ATOM 784 C C . LYS A 1 94 ? -26.598 -38.508 32.143 1.00 37.44 94 LYS A C 1
ATOM 786 O O . LYS A 1 94 ? -25.932 -37.485 32.132 1.00 37.44 94 LYS A O 1
ATOM 791 N N . THR A 1 95 ? -27.644 -38.582 31.318 1.00 44.91 95 THR A N 1
ATOM 792 C CA . THR A 1 95 ? -29.077 -38.498 31.692 1.00 44.91 95 THR A CA 1
ATOM 793 C C . THR A 1 95 ? -29.425 -37.260 32.539 1.00 44.91 95 THR A C 1
ATOM 795 O O . THR A 1 95 ? -28.877 -37.063 33.616 1.00 44.91 95 THR A O 1
ATOM 798 N N . GLN A 1 96 ? -30.443 -36.521 32.069 1.00 45.38 96 GLN A N 1
ATOM 799 C CA . GLN A 1 96 ? -31.218 -35.456 32.740 1.00 45.38 96 GLN A CA 1
ATOM 800 C C . GLN A 1 96 ? -30.759 -33.991 32.587 1.00 45.38 96 GLN A C 1
ATOM 802 O O . GLN A 1 96 ? -30.413 -33.350 33.572 1.00 45.38 96 GLN A O 1
ATOM 807 N N . LYS A 1 97 ? -30.913 -33.397 31.386 1.00 39.00 97 LYS A N 1
ATOM 808 C CA . LYS A 1 97 ? -31.479 -32.021 31.252 1.00 39.00 97 LYS A CA 1
ATOM 809 C C . LYS A 1 97 ? -31.842 -31.559 29.825 1.00 39.00 97 LYS A C 1
ATOM 811 O O . LYS A 1 97 ? -31.780 -30.373 29.531 1.00 39.00 97 LYS A O 1
ATOM 816 N N . ALA A 1 98 ? -32.270 -32.455 28.933 1.00 38.56 98 ALA A N 1
ATOM 817 C CA . ALA A 1 98 ? -32.656 -32.098 27.556 1.00 38.56 98 ALA A CA 1
ATOM 818 C C . ALA A 1 98 ? -34.151 -32.322 27.247 1.00 38.56 98 ALA A C 1
ATOM 820 O O . ALA A 1 98 ? -34.512 -32.602 26.108 1.00 38.56 98 ALA A O 1
ATOM 821 N N . GLU A 1 99 ? -35.033 -32.198 28.244 1.00 38.47 99 GLU A N 1
ATOM 822 C CA . GLU A 1 99 ? -36.462 -32.523 28.085 1.00 38.47 99 GLU A CA 1
ATOM 823 C C . GLU A 1 99 ? -37.425 -31.323 28.195 1.00 38.47 99 GLU A C 1
ATOM 825 O O . GLU A 1 99 ? -38.624 -31.504 28.381 1.00 38.47 99 GLU A O 1
ATOM 830 N N . LYS A 1 100 ? -36.945 -30.076 28.049 1.00 42.81 100 LYS A N 1
ATOM 831 C CA . LYS A 1 100 ? -37.793 -28.878 28.251 1.00 42.81 100 LYS A CA 1
ATOM 832 C C . LYS A 1 100 ? -37.859 -27.836 27.126 1.00 42.81 100 LYS A C 1
ATOM 834 O O . LYS A 1 100 ? -38.267 -26.714 27.390 1.00 42.81 100 LYS A O 1
ATOM 839 N N . ALA A 1 101 ? -37.562 -28.176 25.868 1.00 38.12 101 ALA A N 1
ATOM 840 C CA . ALA A 1 101 ? -37.755 -27.210 24.768 1.00 38.12 101 ALA A CA 1
ATOM 841 C C . ALA A 1 101 ? -38.305 -27.780 23.444 1.00 38.12 101 ALA A C 1
ATOM 843 O O . ALA A 1 101 ? -38.239 -27.114 22.418 1.00 38.12 101 ALA A O 1
ATOM 844 N N . LYS A 1 102 ? -38.879 -28.995 23.435 1.00 42.94 102 LYS A N 1
ATOM 845 C CA . LYS A 1 102 ? -39.516 -29.593 22.237 1.00 42.94 102 LYS A CA 1
ATOM 846 C C . LYS A 1 102 ? -41.050 -29.677 22.316 1.00 42.94 102 LYS A C 1
ATOM 848 O O . LYS A 1 102 ? -41.632 -30.651 21.849 1.00 42.94 102 LYS A O 1
ATOM 853 N N . LYS A 1 103 ? -41.725 -28.679 22.896 1.00 44.22 103 LYS A N 1
ATOM 854 C CA . LYS A 1 103 ? -43.199 -28.573 22.852 1.00 44.22 103 LYS A CA 1
ATOM 855 C C . LYS A 1 103 ? -43.671 -27.115 22.768 1.00 44.22 103 LYS A C 1
ATOM 857 O O . LYS A 1 103 ? -43.968 -26.519 23.791 1.00 44.22 103 LYS A O 1
ATOM 862 N N . ALA A 1 104 ? -43.702 -26.581 21.547 1.00 33.69 104 ALA A N 1
ATOM 863 C CA . ALA A 1 104 ? -44.535 -25.479 21.022 1.00 33.69 104 ALA A CA 1
ATOM 864 C C . ALA A 1 104 ? -43.893 -25.098 19.670 1.00 33.69 104 ALA A C 1
ATOM 866 O O . ALA A 1 104 ? -42.717 -24.775 19.643 1.00 33.69 104 ALA A O 1
ATOM 867 N N . ASN A 1 105 ? -44.483 -25.194 18.484 1.00 34.75 105 ASN A N 1
ATOM 868 C CA . ASN A 1 105 ? -45.872 -25.192 18.069 1.00 34.75 105 ASN A CA 1
ATOM 869 C C . ASN A 1 105 ? -46.037 -26.183 16.909 1.00 34.75 105 ASN A C 1
ATOM 871 O O . ASN A 1 105 ? -45.399 -26.050 15.867 1.00 34.75 105 ASN A O 1
ATOM 875 N N . ALA A 1 106 ? -46.906 -27.169 17.098 1.00 32.75 106 ALA A N 1
ATOM 876 C CA . ALA A 1 106 ? -47.555 -27.859 16.001 1.00 32.75 106 ALA A CA 1
ATOM 877 C C . ALA A 1 106 ? -48.830 -27.073 15.687 1.00 32.75 106 ALA A C 1
ATOM 879 O O . ALA A 1 106 ? -49.750 -27.091 16.498 1.00 32.75 106 ALA A O 1
ATOM 880 N N . PHE A 1 107 ? -48.880 -26.382 14.547 1.00 32.16 107 PHE A N 1
ATOM 881 C CA . PHE A 1 107 ? -50.150 -26.006 13.930 1.00 32.16 107 PHE A CA 1
ATOM 882 C C . PHE A 1 107 ? -49.992 -25.833 12.408 1.00 32.16 107 PHE A C 1
ATOM 884 O O . PHE A 1 107 ? -49.194 -25.035 11.928 1.00 32.16 107 PHE A O 1
ATOM 891 N N . ASP A 1 108 ? -50.763 -26.658 11.699 1.00 35.44 108 ASP A N 1
ATOM 892 C CA . ASP A 1 108 ? -51.370 -26.466 10.380 1.00 35.44 108 ASP A CA 1
ATOM 893 C C . ASP A 1 108 ? -50.574 -26.528 9.060 1.00 35.44 108 ASP A C 1
ATOM 895 O O . ASP A 1 108 ? -50.227 -25.571 8.379 1.00 35.44 108 ASP A O 1
ATOM 899 N N . LYS A 1 109 ? -50.468 -27.790 8.639 1.00 35.69 109 LYS A N 1
ATOM 900 C CA . LYS A 1 109 ? -50.660 -28.392 7.308 1.00 35.69 109 LYS A CA 1
ATOM 901 C C . LYS A 1 109 ? -51.602 -27.631 6.334 1.00 35.69 109 LYS A C 1
ATOM 903 O O . LYS A 1 109 ? -52.804 -27.600 6.574 1.00 35.69 109 LYS A O 1
ATOM 908 N N . LYS A 1 110 ? -51.071 -27.200 5.171 1.00 34.50 110 LYS A N 1
ATOM 909 C CA . LYS A 1 110 ? -51.668 -27.046 3.796 1.00 34.50 110 LYS A CA 1
ATOM 910 C C . LYS A 1 110 ? -50.873 -25.928 3.079 1.00 34.50 110 LYS A C 1
ATOM 912 O O . LYS A 1 110 ? -50.693 -24.883 3.665 1.00 34.50 110 LYS A O 1
ATOM 917 N N . GLN A 1 111 ? -50.286 -26.023 1.883 1.00 31.55 111 GLN A N 1
ATOM 918 C CA . GLN A 1 111 ? -50.635 -26.661 0.613 1.00 31.55 111 GLN A CA 1
ATOM 919 C C . GLN A 1 111 ? -49.352 -26.929 -0.207 1.00 31.55 111 GLN A C 1
ATOM 921 O O . GLN A 1 111 ? -48.481 -26.073 -0.326 1.00 31.55 111 GLN A O 1
ATOM 926 N N . LYS A 1 112 ? -49.285 -28.097 -0.853 1.00 40.31 112 LYS A N 1
ATOM 927 C CA . LYS A 1 112 ? -48.410 -28.400 -1.997 1.00 40.31 112 LYS A CA 1
ATOM 928 C C . LYS A 1 112 ? -49.273 -28.272 -3.255 1.00 40.31 112 LYS A C 1
ATOM 930 O O . LYS A 1 112 ? -50.072 -29.177 -3.444 1.00 40.31 112 LYS A O 1
ATOM 935 N N . VAL A 1 113 ? -49.117 -27.247 -4.105 1.00 31.20 113 VAL A N 1
ATOM 936 C CA . VAL A 1 113 ? -49.478 -27.315 -5.544 1.00 31.20 113 VAL A CA 1
ATOM 937 C C . VAL A 1 113 ? -48.689 -26.279 -6.378 1.00 31.20 113 VAL A C 1
ATOM 939 O O . VAL A 1 113 ? -48.817 -25.078 -6.184 1.00 31.20 113 VAL A O 1
ATOM 942 N N . SER A 1 114 ? -47.972 -26.789 -7.388 1.00 29.27 114 SER A N 1
ATOM 943 C CA . SER A 1 114 ? -47.587 -26.166 -8.675 1.00 29.27 114 SER A CA 1
ATOM 944 C C . SER A 1 114 ? -46.599 -24.985 -8.735 1.00 29.27 114 SER A C 1
ATOM 946 O O . SER A 1 114 ? -46.883 -23.887 -8.275 1.00 29.27 114 SER A O 1
ATOM 948 N N . LYS A 1 115 ? -45.532 -25.149 -9.537 1.00 31.47 115 LYS A N 1
ATOM 949 C CA . LYS A 1 115 ? -45.464 -24.556 -10.891 1.00 31.47 115 LYS A CA 1
ATOM 950 C C . LYS A 1 115 ? -44.294 -25.120 -11.709 1.00 31.47 115 LYS A C 1
ATOM 952 O O . LYS A 1 115 ? -43.136 -25.069 -11.316 1.00 31.47 115 LYS A O 1
ATOM 957 N N . LYS A 1 116 ? -44.652 -25.666 -12.874 1.00 32.25 116 LYS A N 1
ATOM 958 C CA . LYS A 1 116 ? -43.788 -25.933 -14.031 1.00 32.25 116 LYS A CA 1
ATOM 959 C C . LYS A 1 116 ? -43.486 -24.617 -14.763 1.00 32.25 116 LYS A C 1
ATOM 961 O O . LYS A 1 116 ? -44.344 -23.737 -14.786 1.00 32.25 116 LYS A O 1
ATOM 966 N N . SER A 1 117 ? -42.407 -24.652 -15.555 1.00 28.28 117 SER A N 1
ATOM 967 C CA . SER A 1 117 ? -42.150 -23.842 -16.769 1.00 28.28 117 SER A CA 1
ATOM 968 C C . SER A 1 117 ? -41.635 -22.410 -16.505 1.00 28.28 117 SER A C 1
ATOM 970 O O . SER A 1 117 ? -42.036 -21.801 -15.531 1.00 28.28 117 SER A O 1
ATOM 972 N N . LYS A 1 118 ? -40.722 -21.798 -17.271 1.00 30.50 118 LYS A N 1
ATOM 973 C CA . LYS A 1 118 ? -40.239 -21.995 -18.647 1.00 30.50 118 LYS A CA 1
ATOM 974 C C . LYS A 1 118 ? -38.759 -21.597 -18.763 1.00 30.50 118 LYS A C 1
ATOM 976 O O . LYS A 1 118 ? -38.287 -20.690 -18.091 1.00 30.50 118 LYS A O 1
ATOM 981 N N . LYS A 1 119 ? -38.093 -22.248 -19.716 1.00 33.84 119 LYS A N 1
ATOM 982 C CA . LYS A 1 119 ? -36.884 -21.805 -20.425 1.00 33.84 119 LYS A CA 1
ATOM 983 C C . LYS A 1 119 ? -37.056 -20.363 -20.932 1.00 33.84 119 LYS A C 1
ATOM 985 O O . LYS A 1 119 ? -38.009 -20.103 -21.662 1.00 33.84 119 LYS A O 1
ATOM 990 N N . SER A 1 120 ? -36.075 -19.505 -20.685 1.00 29.45 120 SER A N 1
ATOM 991 C CA . SER A 1 120 ? -35.752 -18.374 -21.561 1.00 29.45 120 SER A CA 1
ATOM 992 C C . SER A 1 120 ? -34.261 -18.065 -21.454 1.00 29.45 120 SER A C 1
ATOM 994 O O . SER A 1 120 ? -33.756 -17.723 -20.389 1.00 29.45 120 SER A O 1
ATOM 996 N N . LYS A 1 121 ? -33.566 -18.252 -22.579 1.00 31.42 121 LYS A N 1
ATOM 997 C CA . LYS A 1 121 ? -32.209 -17.768 -22.832 1.00 31.42 121 LYS A CA 1
ATOM 998 C C . LYS A 1 121 ? -32.183 -16.249 -22.653 1.00 31.42 121 LYS A C 1
ATOM 1000 O O . LYS A 1 121 ? -32.952 -15.571 -23.323 1.00 31.42 121 LYS A O 1
ATOM 1005 N N . CYS A 1 122 ? -31.236 -15.745 -21.872 1.00 25.58 122 CYS A N 1
ATOM 1006 C CA . CYS A 1 122 ? -30.609 -14.460 -22.153 1.00 25.58 122 CYS A CA 1
ATOM 1007 C C . CYS A 1 122 ? -29.107 -14.704 -22.253 1.00 25.58 122 CYS A C 1
ATOM 1009 O O . CYS A 1 122 ? -28.471 -15.173 -21.313 1.00 25.58 122 CYS A O 1
ATOM 1011 N N . ASN A 1 123 ? -28.589 -14.456 -23.449 1.00 35.50 123 ASN A N 1
ATOM 1012 C CA . ASN A 1 123 ? -27.175 -14.430 -23.756 1.00 35.50 123 ASN A CA 1
ATOM 1013 C C . ASN A 1 123 ? -26.645 -13.115 -23.170 1.00 35.50 123 ASN A C 1
ATOM 1015 O O . ASN A 1 123 ? -26.978 -12.051 -23.689 1.00 35.50 123 ASN A O 1
ATOM 1019 N N . VAL A 1 124 ? -25.900 -13.171 -22.067 1.00 29.56 124 VAL A N 1
ATOM 1020 C CA . VAL A 1 124 ? -25.161 -12.011 -21.558 1.00 29.56 124 VAL A CA 1
ATOM 1021 C C . VAL A 1 124 ? -23.695 -12.269 -21.853 1.00 29.56 124 VAL A C 1
ATOM 1023 O O . VAL A 1 124 ? -23.090 -13.193 -21.319 1.00 29.56 124 VAL A O 1
ATOM 1026 N N . ASN A 1 125 ? -23.168 -11.466 -22.769 1.00 31.00 125 ASN A N 1
ATOM 1027 C CA . ASN A 1 125 ? -21.754 -11.354 -23.071 1.00 31.00 125 ASN A CA 1
ATOM 1028 C C . ASN A 1 125 ? -21.012 -10.950 -21.786 1.00 31.00 125 ASN A C 1
ATOM 1030 O O . ASN A 1 125 ? -21.159 -9.819 -21.321 1.00 31.00 125 ASN A O 1
ATOM 1034 N N . VAL A 1 126 ? -20.270 -11.880 -21.182 1.00 27.52 126 VAL A N 1
ATOM 1035 C CA . VAL A 1 126 ? -19.416 -11.594 -20.025 1.00 27.52 126 VAL A CA 1
ATOM 1036 C C . VAL A 1 126 ? -18.085 -11.084 -20.564 1.00 27.52 126 VAL A C 1
ATOM 1038 O O . VAL A 1 126 ? -17.229 -11.863 -20.969 1.00 27.52 126 VAL A O 1
ATOM 1041 N N . ASN A 1 127 ? -17.918 -9.764 -20.579 1.00 34.44 127 ASN A N 1
ATOM 1042 C CA . ASN A 1 127 ? -16.594 -9.164 -20.668 1.00 34.44 127 ASN A CA 1
ATOM 1043 C C . ASN A 1 127 ? -15.938 -9.294 -19.285 1.00 34.44 127 ASN A C 1
ATOM 1045 O O . ASN A 1 127 ? -16.281 -8.548 -18.367 1.00 34.44 127 ASN A O 1
ATOM 1049 N N . VAL A 1 128 ? -15.055 -10.279 -19.115 1.00 27.64 128 VAL A N 1
ATOM 1050 C CA . VAL A 1 128 ? -14.245 -10.425 -17.900 1.00 27.64 128 VAL A CA 1
ATOM 1051 C C . VAL A 1 128 ? -13.047 -9.492 -18.042 1.00 27.64 128 VAL A C 1
ATOM 1053 O O . VAL A 1 128 ? -12.069 -9.816 -18.708 1.00 27.64 128 VAL A O 1
ATOM 1056 N N . ASN A 1 129 ? -13.133 -8.310 -17.437 1.00 30.78 129 ASN A N 1
ATOM 1057 C CA . ASN A 1 129 ? -11.944 -7.523 -17.145 1.00 30.78 129 ASN A CA 1
ATOM 1058 C C . ASN A 1 129 ? -11.349 -8.064 -15.838 1.00 30.78 129 ASN A C 1
ATOM 1060 O O . ASN A 1 129 ? -11.728 -7.627 -14.750 1.00 30.78 129 ASN A O 1
ATOM 1064 N N . ASP A 1 130 ? -10.464 -9.056 -15.951 1.00 33.56 130 ASP A N 1
ATOM 1065 C CA . ASP A 1 130 ? -9.650 -9.559 -14.845 1.00 33.56 130 ASP A CA 1
ATOM 1066 C C . ASP A 1 130 ? -8.598 -8.507 -14.474 1.00 33.56 130 ASP A C 1
ATOM 1068 O O . ASP A 1 130 ? -7.452 -8.546 -14.913 1.00 33.56 130 ASP A O 1
ATOM 1072 N N . ASN A 1 131 ? -8.985 -7.549 -13.632 1.00 35.94 131 ASN A N 1
ATOM 1073 C CA . ASN A 1 131 ? -8.024 -6.799 -12.833 1.00 35.94 131 ASN A CA 1
ATOM 1074 C C . ASN A 1 131 ? -8.028 -7.361 -11.409 1.00 35.94 131 ASN A C 1
ATOM 1076 O O . ASN A 1 131 ? -8.658 -6.823 -10.496 1.00 35.94 131 ASN A O 1
ATOM 1080 N N . VAL A 1 132 ? -7.350 -8.497 -11.240 1.00 29.56 132 VAL A N 1
ATOM 1081 C CA . VAL A 1 132 ? -7.181 -9.168 -9.948 1.00 29.56 132 VAL A CA 1
ATOM 1082 C C . VAL A 1 132 ? -6.094 -8.437 -9.154 1.00 29.56 132 VAL A C 1
ATOM 1084 O O . VAL A 1 132 ? -4.918 -8.792 -9.177 1.00 29.56 132 VAL A O 1
ATOM 1087 N N . ASN A 1 133 ? -6.483 -7.382 -8.439 1.00 34.75 133 ASN A N 1
ATOM 1088 C CA . ASN A 1 133 ? -5.641 -6.795 -7.402 1.00 34.75 133 ASN A CA 1
ATOM 1089 C C . ASN A 1 133 ? -5.650 -7.727 -6.184 1.00 34.75 133 ASN A C 1
ATOM 1091 O O . ASN A 1 133 ? -6.610 -7.754 -5.413 1.00 34.75 133 ASN A O 1
ATOM 1095 N N . VAL A 1 134 ? -4.590 -8.519 -6.014 1.00 32.75 134 VAL A N 1
ATOM 1096 C CA . VAL A 1 134 ? -4.451 -9.374 -4.836 1.00 32.75 134 VAL A CA 1
ATOM 1097 C C . VAL A 1 134 ? -3.904 -8.554 -3.674 1.00 32.75 134 VAL A C 1
ATOM 1099 O O . VAL A 1 134 ? -2.693 -8.427 -3.514 1.00 32.75 134 VAL A O 1
ATOM 1102 N N . ASN A 1 135 ? -4.798 -8.084 -2.810 1.00 35.59 135 ASN A N 1
ATOM 1103 C CA . ASN A 1 135 ? -4.462 -7.829 -1.415 1.00 35.59 135 ASN A CA 1
ATOM 1104 C C . ASN A 1 135 ? -5.403 -8.643 -0.522 1.00 35.59 135 ASN A C 1
ATOM 1106 O O . ASN A 1 135 ? -6.440 -8.168 -0.065 1.00 35.59 135 ASN A O 1
ATOM 1110 N N . ASP A 1 136 ? -5.033 -9.907 -0.311 1.00 36.34 136 ASP A N 1
ATOM 1111 C CA . ASP A 1 136 ? -5.645 -10.770 0.691 1.00 36.34 136 ASP A CA 1
ATOM 1112 C C . ASP A 1 136 ? -5.263 -10.261 2.085 1.00 36.34 136 ASP A C 1
ATOM 1114 O O . ASP A 1 136 ? -4.182 -10.542 2.601 1.00 36.34 136 ASP A O 1
ATOM 1118 N N . ASN A 1 137 ? -6.195 -9.574 2.736 1.00 36.84 137 ASN A N 1
ATOM 1119 C CA . ASN A 1 137 ? -6.323 -9.658 4.184 1.00 36.84 137 ASN A CA 1
ATOM 1120 C C . ASN A 1 137 ? -7.664 -10.319 4.504 1.00 36.84 137 ASN A C 1
ATOM 1122 O O . ASN A 1 137 ? -8.609 -9.675 4.956 1.00 36.84 137 ASN A O 1
ATOM 1126 N N . VAL A 1 138 ? -7.753 -11.623 4.232 1.00 37.97 138 VAL A N 1
ATOM 1127 C CA . VAL A 1 138 ? -8.872 -12.443 4.692 1.00 37.97 138 VAL A CA 1
ATOM 1128 C C . VAL A 1 138 ? -8.587 -12.830 6.137 1.00 37.97 138 VAL A C 1
ATOM 1130 O O . VAL A 1 138 ? -7.735 -13.671 6.410 1.00 37.97 138 VAL A O 1
ATOM 1133 N N . ASN A 1 139 ? -9.333 -12.254 7.076 1.00 35.09 139 ASN A N 1
ATOM 1134 C CA . ASN A 1 139 ? -9.716 -13.042 8.236 1.00 35.09 139 ASN A CA 1
ATOM 1135 C C . ASN A 1 139 ? -11.201 -12.862 8.522 1.00 35.09 139 ASN A C 1
ATOM 1137 O O . ASN A 1 139 ? -11.751 -11.763 8.486 1.00 35.09 139 ASN A O 1
ATOM 1141 N N . VAL A 1 140 ? -11.833 -13.995 8.763 1.00 36.66 140 VAL A N 1
ATOM 1142 C CA . VAL A 1 140 ? -13.262 -14.235 8.765 1.00 36.66 140 VAL A CA 1
ATOM 1143 C C . VAL A 1 140 ? -13.850 -13.760 10.084 1.00 36.66 140 VAL A C 1
ATOM 1145 O O . VAL A 1 140 ? -13.433 -14.169 11.159 1.00 36.66 140 VAL A O 1
ATOM 1148 N N . ASN A 1 141 ? -14.842 -12.890 9.972 1.00 30.80 141 ASN A N 1
ATOM 1149 C CA . ASN A 1 141 ? -15.974 -12.891 10.885 1.00 30.80 141 ASN A CA 1
ATOM 1150 C C . ASN A 1 141 ? -17.171 -12.557 9.994 1.00 30.80 141 ASN A C 1
ATOM 1152 O O . ASN A 1 141 ? -17.616 -11.414 9.931 1.00 30.80 141 ASN A O 1
ATOM 1156 N N . GLU A 1 142 ? -17.596 -13.539 9.195 1.00 38.25 142 GLU A N 1
ATOM 1157 C CA . GLU A 1 142 ? -18.934 -13.514 8.611 1.00 38.25 142 GLU A CA 1
ATOM 1158 C C . GLU A 1 142 ? -19.907 -13.637 9.783 1.00 38.25 142 GLU A C 1
ATOM 1160 O O . GLU A 1 142 ? -20.165 -14.723 10.294 1.00 38.25 142 GLU A O 1
ATOM 1165 N N . ARG A 1 143 ? -20.401 -12.492 10.258 1.00 39.28 143 ARG A N 1
ATOM 1166 C CA . ARG A 1 143 ? -21.746 -12.461 10.821 1.00 39.28 143 ARG A CA 1
ATOM 1167 C C . ARG A 1 143 ? -22.694 -12.507 9.627 1.00 39.28 143 ARG A C 1
ATOM 1169 O O . ARG A 1 143 ? -22.477 -11.799 8.646 1.00 39.28 143 ARG A O 1
ATOM 1176 N N . GLU A 1 144 ? -23.651 -13.418 9.706 1.00 40.19 144 GLU A N 1
ATOM 1177 C CA . GLU A 1 144 ? -24.652 -13.765 8.697 1.00 40.19 144 GLU A CA 1
ATOM 1178 C C . GLU A 1 144 ? -25.111 -12.556 7.861 1.00 40.19 144 GLU A C 1
ATOM 1180 O O . GLU A 1 144 ? -25.647 -11.582 8.388 1.00 40.19 144 GLU A O 1
ATOM 1185 N N . ARG A 1 145 ? -24.920 -12.639 6.537 1.00 40.75 145 ARG A N 1
ATOM 1186 C CA . ARG A 1 145 ? -25.354 -11.646 5.535 1.00 40.75 145 ARG A CA 1
ATOM 1187 C C . ARG A 1 145 ? -26.852 -11.738 5.191 1.00 40.75 145 ARG A C 1
ATOM 1189 O O . ARG A 1 145 ? -27.246 -11.336 4.105 1.00 40.75 145 ARG A O 1
ATOM 1196 N N . ASP A 1 146 ? -27.669 -12.230 6.119 1.00 40.50 146 ASP A N 1
ATOM 1197 C CA . ASP A 1 146 ? -29.129 -12.325 5.964 1.00 40.50 146 ASP A CA 1
ATOM 1198 C C . ASP A 1 146 ? -29.898 -11.364 6.889 1.00 40.50 146 ASP A C 1
ATOM 1200 O O . ASP A 1 146 ? -31.128 -11.361 6.891 1.00 40.50 146 ASP A O 1
ATOM 1204 N N . ASN A 1 147 ? -29.198 -10.503 7.641 1.00 43.09 147 ASN A N 1
ATOM 1205 C CA . ASN A 1 147 ? -29.822 -9.395 8.366 1.00 43.09 147 ASN A CA 1
ATOM 1206 C C . ASN A 1 147 ? -29.553 -8.063 7.644 1.00 43.09 147 ASN A C 1
ATOM 1208 O O . ASN A 1 147 ? -28.412 -7.822 7.239 1.00 43.09 147 ASN A O 1
ATOM 1212 N N . PRO A 1 148 ? -30.566 -7.185 7.486 1.00 40.91 148 PRO A N 1
ATOM 1213 C CA . PRO A 1 148 ? -30.358 -5.851 6.934 1.00 40.91 148 PRO A CA 1
ATOM 1214 C C . PRO A 1 148 ? -29.275 -5.108 7.736 1.00 40.91 148 PRO A C 1
ATOM 1216 O O . PRO A 1 148 ? -29.165 -5.329 8.949 1.00 40.91 148 PRO A O 1
ATOM 1219 N N . PRO A 1 149 ? -28.458 -4.257 7.081 1.00 47.38 149 PRO A N 1
ATOM 1220 C CA . PRO A 1 149 ? -27.400 -3.518 7.757 1.00 47.38 149 PRO A CA 1
ATOM 1221 C C . PRO A 1 149 ? -27.976 -2.775 8.973 1.00 47.38 149 PRO A C 1
ATOM 1223 O O . PRO A 1 149 ? -29.076 -2.218 8.875 1.00 47.38 149 PRO A O 1
ATOM 1226 N N . PRO A 1 150 ? -27.277 -2.780 10.127 1.00 52.84 150 PRO A N 1
ATOM 1227 C CA . PRO A 1 150 ? -27.716 -2.035 11.297 1.00 52.84 150 PRO A CA 1
ATOM 1228 C C . PRO A 1 150 ? -27.952 -0.561 10.935 1.00 52.84 150 PRO A C 1
ATOM 1230 O O . PRO A 1 150 ? -27.222 -0.031 10.093 1.00 52.84 150 PRO A O 1
ATOM 1233 N N . PRO A 1 151 ? -28.932 0.115 11.557 1.00 52.81 151 PRO A N 1
ATOM 1234 C CA . PRO A 1 151 ? -29.192 1.526 11.298 1.00 52.81 151 PRO A CA 1
ATOM 1235 C C . PRO A 1 151 ? -27.916 2.361 11.459 1.00 52.81 151 PRO A C 1
ATOM 1237 O O . PRO A 1 151 ? -27.194 2.203 12.446 1.00 52.81 151 PRO A O 1
ATOM 1240 N N . LEU A 1 152 ? -27.651 3.241 10.489 1.00 59.06 152 LEU A N 1
ATOM 1241 C CA . LEU A 1 152 ? -26.533 4.185 10.527 1.00 59.06 152 LEU A CA 1
ATOM 1242 C C . LEU A 1 152 ? -26.588 4.997 11.827 1.00 59.06 152 LEU A C 1
ATOM 1244 O O . LEU A 1 152 ? -27.637 5.535 12.191 1.00 59.06 152 LEU A O 1
ATOM 1248 N N . ALA A 1 153 ? -25.458 5.079 12.531 1.00 57.62 153 ALA A N 1
ATOM 1249 C CA . ALA A 1 153 ? -25.361 5.916 13.717 1.00 57.62 153 ALA A CA 1
ATOM 1250 C C . ALA A 1 153 ? -25.547 7.394 13.316 1.00 57.62 153 ALA A C 1
ATOM 1252 O O . ALA A 1 153 ? -24.954 7.832 12.326 1.00 57.62 153 ALA A O 1
ATOM 1253 N N . PRO A 1 154 ? -26.341 8.187 14.056 1.00 54.12 154 PRO A N 1
ATOM 1254 C CA . PRO A 1 154 ? -26.514 9.601 13.748 1.00 54.12 154 PRO A CA 1
ATOM 1255 C C . PRO A 1 154 ? -25.154 10.318 13.776 1.00 54.12 154 PRO A C 1
ATOM 1257 O O . PRO A 1 154 ? -24.421 10.233 14.757 1.00 54.12 154 PRO A O 1
ATOM 1260 N N . GLY A 1 155 ? -24.810 11.002 12.680 1.00 61.56 155 GLY A N 1
ATOM 1261 C CA . GLY A 1 155 ? -23.541 11.726 12.520 1.00 61.56 155 GLY A CA 1
ATOM 1262 C C . GLY A 1 155 ? -22.422 10.969 11.790 1.00 61.56 155 GLY A C 1
ATOM 1263 O O . GLY A 1 155 ? -21.387 11.576 11.507 1.00 61.56 155 GLY A O 1
ATOM 1264 N N . SER A 1 156 ? -22.614 9.695 11.422 1.00 60.41 156 SER A N 1
ATOM 1265 C CA . SER A 1 156 ? -21.584 8.910 10.720 1.00 60.41 156 SER A CA 1
ATOM 1266 C C . SER A 1 156 ? -21.276 9.418 9.308 1.00 60.41 156 SER A C 1
ATOM 1268 O O . SER A 1 156 ? -20.114 9.416 8.905 1.00 60.41 156 SER A O 1
ATOM 1270 N N . GLU A 1 157 ? -22.274 9.927 8.580 1.00 71.38 157 GLU A N 1
ATOM 1271 C CA . GLU A 1 157 ? -22.062 10.553 7.269 1.00 71.38 157 GLU A CA 1
ATOM 1272 C C . GLU A 1 157 ? -21.198 11.814 7.377 1.00 71.38 157 GLU A C 1
ATOM 1274 O O . GLU A 1 157 ? -20.277 11.997 6.586 1.00 71.38 157 GLU A O 1
ATOM 1279 N N . SER A 1 158 ? -21.437 12.658 8.384 1.00 82.25 158 SER A N 1
ATOM 1280 C CA . SER A 1 158 ? -20.637 13.870 8.611 1.00 82.25 158 SER A CA 1
ATOM 1281 C C . SER A 1 158 ? -19.176 13.523 8.920 1.00 82.25 158 SER A C 1
ATOM 1283 O O . SER A 1 158 ? -18.257 14.047 8.287 1.00 82.25 158 SER A O 1
ATOM 1285 N N . ALA A 1 159 ? -18.957 12.555 9.818 1.00 83.25 159 ALA A N 1
ATOM 1286 C CA . ALA A 1 159 ? -17.622 12.070 10.160 1.00 83.25 159 ALA A CA 1
ATOM 1287 C C . ALA A 1 159 ? -16.899 11.436 8.956 1.00 83.25 159 ALA A C 1
ATOM 1289 O O . ALA A 1 159 ? -15.683 11.576 8.825 1.00 83.25 159 ALA A O 1
ATOM 1290 N N . ALA A 1 160 ? -17.631 10.784 8.047 1.00 86.56 160 ALA A N 1
ATOM 1291 C CA . ALA A 1 160 ? -17.073 10.231 6.815 1.00 86.56 160 ALA A CA 1
ATOM 1292 C C . ALA A 1 160 ? -16.562 11.301 5.855 1.00 86.56 160 ALA A C 1
ATOM 1294 O O . ALA A 1 160 ? -15.436 11.192 5.362 1.00 86.56 160 ALA A O 1
ATOM 1295 N N . HIS A 1 161 ? -17.344 12.357 5.643 1.00 87.50 161 HIS A N 1
ATOM 1296 C CA . HIS A 1 161 ? -16.924 13.480 4.811 1.00 87.50 161 HIS A CA 1
ATOM 1297 C C . HIS A 1 161 ? -15.717 14.204 5.415 1.00 87.50 161 HIS A C 1
ATOM 1299 O O . HIS A 1 161 ? -14.761 14.490 4.694 1.00 87.50 161 HIS A O 1
ATOM 1305 N N . GLU A 1 162 ? -15.702 14.434 6.733 1.00 88.81 162 GLU A N 1
ATOM 1306 C CA . GLU A 1 162 ? -14.567 15.073 7.410 1.00 88.81 162 GLU A CA 1
ATOM 1307 C C . GLU A 1 162 ? -13.291 14.215 7.332 1.00 88.81 162 GLU A C 1
ATOM 1309 O O . GLU A 1 162 ? -12.216 14.721 6.997 1.00 88.81 162 GLU A O 1
ATOM 1314 N N . ALA A 1 163 ? -13.399 12.908 7.585 1.00 90.62 163 ALA A N 1
ATOM 1315 C CA . ALA A 1 163 ? -12.269 11.986 7.531 1.00 90.62 163 ALA A CA 1
ATOM 1316 C C . ALA A 1 163 ? -11.654 11.910 6.124 1.00 90.62 163 ALA A C 1
ATOM 1318 O O . ALA A 1 163 ? -10.433 12.011 5.973 1.00 90.62 163 ALA A O 1
ATOM 1319 N N . VAL A 1 164 ? -12.486 11.774 5.086 1.00 90.62 164 VAL A N 1
ATOM 1320 C CA . VAL A 1 164 ? -12.023 11.724 3.691 1.00 90.62 164 VAL A CA 1
ATOM 1321 C C . VAL A 1 164 ? -11.421 13.062 3.262 1.00 90.62 164 VAL A C 1
ATOM 1323 O O . VAL A 1 164 ? -10.329 13.075 2.694 1.00 90.62 164 VAL A O 1
ATOM 1326 N N . ALA A 1 165 ? -12.051 14.191 3.601 1.00 90.06 165 ALA A N 1
ATOM 1327 C CA . ALA A 1 165 ? -11.508 15.519 3.312 1.00 90.06 165 ALA A CA 1
ATOM 1328 C C . ALA A 1 165 ? -10.125 15.731 3.951 1.00 90.06 165 ALA A C 1
ATOM 1330 O O . ALA A 1 165 ? -9.209 16.271 3.319 1.00 90.06 165 ALA A O 1
ATOM 1331 N N . LEU A 1 166 ? -9.947 15.261 5.190 1.00 90.81 166 LEU A N 1
ATOM 1332 C CA . LEU A 1 166 ? -8.674 15.337 5.900 1.00 90.81 166 LEU A CA 1
ATOM 1333 C C . LEU A 1 166 ? -7.594 14.469 5.239 1.00 90.81 166 LEU A C 1
ATOM 1335 O O . LEU A 1 166 ? -6.460 14.926 5.089 1.00 90.81 166 LEU A O 1
ATOM 1339 N N . ILE A 1 167 ? -7.928 13.247 4.813 1.00 91.94 167 ILE A N 1
ATOM 1340 C CA . ILE A 1 167 ? -7.004 12.374 4.068 1.00 91.94 167 ILE A CA 1
ATOM 1341 C C . ILE A 1 167 ? -6.593 13.042 2.752 1.00 91.94 167 ILE A C 1
ATOM 1343 O O . ILE A 1 167 ? -5.399 13.149 2.473 1.00 91.94 167 ILE A O 1
ATOM 1347 N N . ASN A 1 168 ? -7.558 13.559 1.991 1.00 90.06 168 ASN A N 1
ATOM 1348 C CA . ASN A 1 168 ? -7.319 14.231 0.714 1.00 90.06 168 ASN A CA 1
ATOM 1349 C C . ASN A 1 168 ? -6.377 15.426 0.865 1.00 90.06 168 ASN A C 1
ATOM 1351 O O . ASN A 1 168 ? -5.402 15.552 0.125 1.00 90.06 168 ASN A O 1
ATOM 1355 N N . THR A 1 169 ? -6.601 16.243 1.895 1.00 90.00 169 THR A N 1
ATOM 1356 C CA . THR A 1 169 ? -5.771 17.417 2.189 1.00 90.00 169 THR A CA 1
ATOM 1357 C C . THR A 1 169 ? -4.354 17.028 2.614 1.00 90.00 169 THR A C 1
ATOM 1359 O O . THR A 1 169 ? -3.384 17.638 2.172 1.00 90.00 169 THR A O 1
ATOM 1362 N N . LEU A 1 170 ? -4.201 16.007 3.462 1.00 86.25 170 LEU A N 1
ATOM 1363 C CA . LEU A 1 170 ? -2.892 15.614 3.999 1.00 86.25 170 LEU A CA 1
ATOM 1364 C C . LEU A 1 170 ? -2.051 14.772 3.036 1.00 86.25 170 LEU A C 1
ATOM 1366 O O . LEU A 1 170 ? -0.821 14.773 3.142 1.00 86.25 170 LEU A O 1
ATOM 1370 N N . ALA A 1 171 ? -2.698 14.017 2.153 1.00 85.50 171 ALA A N 1
ATOM 1371 C CA . ALA A 1 171 ? -2.044 13.105 1.224 1.00 85.50 171 ALA A CA 1
ATOM 1372 C C . ALA A 1 171 ? -2.020 13.623 -0.219 1.00 85.50 171 ALA A C 1
ATOM 1374 O O . ALA A 1 171 ? -1.412 12.971 -1.060 1.00 85.50 171 ALA A O 1
ATOM 1375 N N . HIS A 1 172 ? -2.642 14.777 -0.495 1.00 85.44 172 HIS A N 1
ATOM 1376 C CA . HIS A 1 172 ? -2.848 15.310 -1.846 1.00 85.44 172 HIS A CA 1
ATOM 1377 C C . HIS A 1 172 ? -3.545 14.285 -2.756 1.00 85.44 172 HIS A C 1
ATOM 1379 O O . HIS A 1 172 ? -3.077 13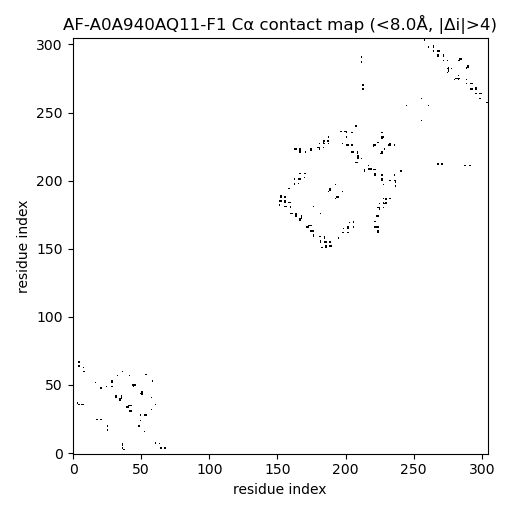.971 -3.846 1.00 85.44 172 HIS A O 1
ATOM 1385 N N . THR A 1 173 ? -4.649 13.730 -2.252 1.00 89.19 173 THR A N 1
ATOM 1386 C CA . THR A 1 173 ? -5.470 12.712 -2.931 1.00 89.19 173 THR A CA 1
ATOM 1387 C C . THR A 1 173 ? -6.897 13.217 -3.131 1.00 89.19 173 THR A C 1
ATOM 1389 O O . THR A 1 173 ? -7.267 14.265 -2.604 1.00 89.19 173 THR A O 1
ATOM 1392 N N . ASP A 1 174 ? -7.689 12.487 -3.908 1.00 89.81 174 ASP A N 1
ATOM 1393 C CA . ASP A 1 174 ? -9.028 12.852 -4.373 1.00 89.81 174 ASP A CA 1
ATOM 1394 C C . ASP A 1 174 ? -10.068 11.754 -4.077 1.00 89.81 174 ASP A C 1
ATOM 1396 O O . ASP A 1 174 ? -10.986 11.502 -4.857 1.00 89.81 174 ASP A O 1
ATOM 1400 N N . PHE A 1 175 ? -9.946 11.081 -2.929 1.00 91.06 175 PHE A N 1
ATOM 1401 C CA . PHE A 1 175 ? -10.893 10.042 -2.533 1.00 91.06 175 PHE A CA 1
ATOM 1402 C C . PHE A 1 175 ? -12.299 10.605 -2.315 1.00 91.06 175 PHE A C 1
ATOM 1404 O O . PHE A 1 175 ? -12.478 11.703 -1.786 1.00 91.06 175 PHE A O 1
ATOM 1411 N N . ILE A 1 176 ? -13.301 9.802 -2.665 1.00 89.94 176 ILE A N 1
ATOM 1412 C CA . ILE A 1 176 ? -14.713 10.092 -2.419 1.00 89.94 176 ILE A CA 1
ATOM 1413 C C . ILE A 1 176 ? -15.232 9.263 -1.246 1.00 89.94 176 ILE A C 1
ATOM 1415 O O . ILE A 1 176 ? -14.714 8.183 -0.952 1.00 89.94 176 ILE A O 1
ATOM 1419 N N . VAL A 1 177 ? -16.270 9.766 -0.580 1.00 90.62 177 VAL A N 1
ATOM 1420 C CA . VAL A 1 177 ? -16.988 9.004 0.444 1.00 90.62 177 VAL A CA 1
ATOM 1421 C C . VAL A 1 177 ? -17.784 7.893 -0.239 1.00 90.62 177 VAL A C 1
ATOM 1423 O O . VAL A 1 177 ? -18.466 8.127 -1.234 1.00 90.62 177 VAL A O 1
ATOM 1426 N N . THR A 1 178 ? -17.682 6.680 0.294 1.00 89.25 178 THR A N 1
ATOM 1427 C CA . THR A 1 178 ? -18.421 5.501 -0.167 1.00 89.25 178 THR A CA 1
ATOM 1428 C C . THR A 1 178 ? -19.160 4.867 1.004 1.00 89.25 178 THR A C 1
ATOM 1430 O O . THR A 1 178 ? -18.781 5.066 2.161 1.00 89.25 178 THR A O 1
ATOM 1433 N N . ASP A 1 179 ? -20.165 4.041 0.712 1.00 86.06 179 ASP A N 1
ATOM 1434 C CA . ASP A 1 179 ? -20.921 3.312 1.739 1.00 86.06 179 ASP A CA 1
ATOM 1435 C C . ASP A 1 179 ? -20.019 2.435 2.619 1.00 86.06 179 ASP A C 1
ATOM 1437 O O . ASP A 1 179 ? -20.261 2.290 3.815 1.00 86.06 179 ASP A O 1
ATOM 1441 N N . GLU A 1 180 ? -18.936 1.892 2.054 1.00 87.38 180 GLU A N 1
ATOM 1442 C CA . GLU A 1 180 ? -17.934 1.132 2.806 1.00 87.38 180 GLU A CA 1
ATOM 1443 C C . GLU A 1 180 ? -17.224 2.010 3.846 1.00 87.38 180 GLU A C 1
ATOM 1445 O O . GLU A 1 180 ? -17.062 1.604 4.997 1.00 87.38 180 GLU A O 1
ATOM 1450 N N . ILE A 1 181 ? -16.825 3.228 3.469 1.00 88.94 181 ILE A N 1
ATOM 1451 C CA . ILE A 1 181 ? -16.165 4.176 4.377 1.00 88.94 181 ILE A CA 1
ATOM 1452 C C . ILE A 1 181 ? -17.133 4.595 5.485 1.00 88.94 181 ILE A C 1
ATOM 1454 O O . ILE A 1 181 ? -16.774 4.559 6.663 1.00 88.94 181 ILE A O 1
ATOM 1458 N N . THR A 1 182 ? -18.370 4.935 5.125 1.00 89.81 182 THR A N 1
ATOM 1459 C CA . THR A 1 182 ? -19.414 5.318 6.083 1.00 89.81 182 THR A CA 1
ATOM 1460 C C . THR A 1 182 ? -19.754 4.168 7.035 1.00 89.81 182 THR A C 1
ATOM 1462 O O . THR A 1 182 ? -19.898 4.382 8.243 1.00 89.81 182 THR A O 1
ATOM 1465 N N . GLY A 1 183 ? -19.824 2.933 6.530 1.00 89.00 183 GLY A N 1
ATOM 1466 C CA . GLY A 1 183 ? -20.043 1.728 7.332 1.00 89.00 183 GLY A CA 1
ATOM 1467 C C . GLY A 1 183 ? -18.891 1.446 8.295 1.00 89.00 183 GLY A C 1
ATOM 1468 O O . GLY A 1 183 ? -19.119 1.184 9.476 1.00 89.00 183 GLY A O 1
ATOM 1469 N N . ASN A 1 184 ? -17.652 1.586 7.827 1.00 92.12 184 ASN A N 1
ATOM 1470 C CA . ASN A 1 184 ? -16.465 1.430 8.660 1.00 92.12 184 ASN A CA 1
ATOM 1471 C C . ASN A 1 184 ? -16.414 2.464 9.793 1.00 92.12 184 ASN A C 1
ATOM 1473 O O . ASN A 1 184 ? -16.181 2.110 10.947 1.00 92.12 184 ASN A O 1
ATOM 1477 N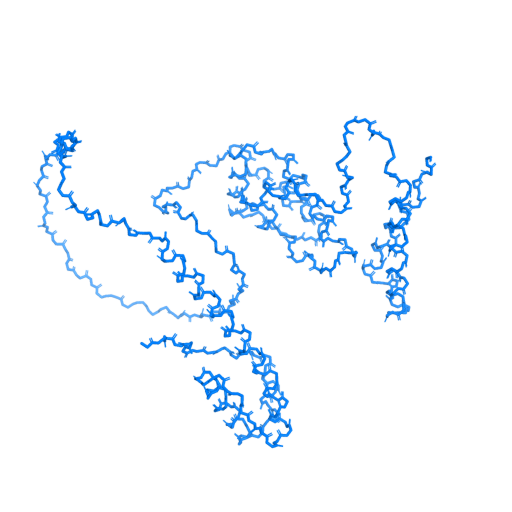 N . ILE A 1 185 ? -16.693 3.733 9.495 1.00 89.94 185 ILE A N 1
ATOM 1478 C CA . ILE A 1 185 ? -16.741 4.793 10.510 1.00 89.94 185 ILE A CA 1
ATOM 1479 C C . ILE A 1 185 ? -17.874 4.547 11.502 1.00 89.94 185 ILE A C 1
ATOM 1481 O O . ILE A 1 185 ? -17.662 4.671 12.704 1.00 89.94 185 ILE A O 1
ATOM 1485 N N . SER A 1 186 ? -19.052 4.140 11.027 1.00 86.50 186 SER A N 1
ATOM 1486 C CA . SER A 1 186 ? -20.174 3.793 11.907 1.00 86.50 186 SER A CA 1
ATOM 1487 C C . SER A 1 186 ? -19.793 2.678 12.886 1.00 86.50 186 SER A C 1
ATOM 1489 O O . SER A 1 186 ? -20.110 2.763 14.070 1.00 86.50 186 SER A O 1
ATOM 1491 N N . GLU A 1 187 ? -19.068 1.659 12.419 1.00 88.44 187 GLU A N 1
ATOM 1492 C CA . GLU A 1 187 ? -18.587 0.566 13.265 1.00 88.44 187 GLU A CA 1
ATOM 1493 C C . GLU A 1 187 ? -17.503 1.023 14.254 1.00 88.44 187 GLU A C 1
ATOM 1495 O O . GLU A 1 187 ? -17.532 0.604 15.408 1.00 88.44 187 GLU A O 1
ATOM 1500 N N . ILE A 1 188 ? -16.592 1.915 13.849 1.00 88.31 188 ILE A N 1
ATOM 1501 C CA . ILE A 1 188 ? -15.592 2.531 14.740 1.00 88.31 188 ILE A CA 1
ATOM 1502 C C . ILE A 1 188 ? -16.281 3.324 15.861 1.00 88.31 188 ILE A C 1
ATOM 1504 O O . ILE A 1 188 ? -15.979 3.125 17.036 1.00 88.31 188 ILE A O 1
ATOM 1508 N N . LEU A 1 189 ? -17.264 4.163 15.524 1.00 86.75 189 LEU A N 1
ATOM 1509 C CA . LEU A 1 189 ? -18.031 4.927 16.514 1.00 86.75 189 LEU A CA 1
ATOM 1510 C C . LEU A 1 189 ? -18.819 3.998 17.454 1.00 86.75 189 LEU A C 1
ATOM 1512 O O . LEU A 1 189 ? -18.887 4.233 18.659 1.00 86.75 189 LEU A O 1
ATOM 1516 N N . ARG A 1 190 ? -19.362 2.888 16.934 1.00 84.75 190 ARG A N 1
ATOM 1517 C CA . ARG A 1 190 ? -20.069 1.869 17.731 1.00 84.75 190 ARG A CA 1
ATOM 1518 C C . ARG A 1 190 ? -19.151 1.137 18.714 1.00 84.75 190 ARG A C 1
ATOM 1520 O O . ARG A 1 190 ? -19.627 0.667 19.746 1.00 84.75 190 ARG A O 1
ATOM 1527 N N . GLN A 1 191 ? -17.860 1.027 18.406 1.00 84.88 191 GLN A N 1
ATOM 1528 C CA . GLN A 1 191 ? -16.848 0.478 19.314 1.00 84.88 191 GLN A CA 1
ATOM 1529 C C . GLN A 1 191 ? -16.460 1.454 20.439 1.00 84.88 191 GLN A C 1
ATOM 1531 O O . GLN A 1 191 ? -15.750 1.055 21.357 1.00 84.88 191 GLN A O 1
ATOM 1536 N N . GLY A 1 192 ? -16.964 2.692 20.413 1.00 83.94 192 GLY A N 1
ATOM 1537 C CA . GLY A 1 192 ? -16.739 3.697 21.454 1.00 83.94 192 GLY A CA 1
ATOM 1538 C C . GLY A 1 192 ? -15.621 4.690 21.141 1.00 83.94 192 GLY A C 1
ATOM 1539 O O . GLY A 1 192 ? -15.301 5.514 21.992 1.00 83.94 192 GLY A O 1
ATOM 1540 N N . PHE A 1 193 ? -15.044 4.639 19.939 1.00 87.44 193 PHE A N 1
ATOM 1541 C CA . PHE A 1 193 ? -14.078 5.638 19.488 1.00 87.44 193 PHE A CA 1
ATOM 1542 C C . PHE A 1 193 ? -14.771 6.935 19.074 1.00 87.44 193 PHE A C 1
ATOM 1544 O O . PHE A 1 193 ? -15.923 6.941 18.634 1.00 87.44 193 PHE A O 1
ATOM 1551 N N . THR A 1 194 ? -14.046 8.041 19.184 1.00 87.69 194 THR A N 1
ATOM 1552 C CA . THR A 1 194 ? -14.545 9.385 18.888 1.00 87.69 194 THR A CA 1
ATOM 1553 C C . THR A 1 194 ? -14.124 9.862 17.489 1.00 87.69 194 THR A C 1
ATOM 1555 O O . THR A 1 194 ? -13.137 9.375 16.924 1.00 87.69 194 THR A O 1
ATOM 1558 N N . PRO A 1 195 ? -14.821 10.850 16.898 1.00 86.38 195 PRO A N 1
ATOM 1559 C CA . PRO A 1 195 ? -14.345 11.533 15.691 1.00 86.38 195 PRO A CA 1
ATOM 1560 C C . PRO A 1 195 ? -12.942 12.146 15.859 1.00 86.38 195 PRO A C 1
ATOM 1562 O O . PRO A 1 195 ? -12.163 12.224 14.908 1.00 86.38 195 PRO A O 1
ATOM 1565 N N . GLU A 1 196 ? -12.582 12.558 17.074 1.00 83.50 196 GLU A N 1
ATOM 1566 C CA . GLU A 1 196 ? -11.247 13.029 17.444 1.00 83.50 196 GLU A CA 1
ATOM 1567 C C . GLU A 1 196 ? -10.195 11.928 17.263 1.00 83.50 196 GLU A C 1
ATOM 1569 O O . GLU A 1 196 ? -9.152 12.187 16.655 1.00 83.50 196 GLU A O 1
ATOM 1574 N N . ASP A 1 197 ? -10.484 10.699 17.701 1.00 87.44 197 ASP A N 1
ATOM 1575 C CA . ASP A 1 197 ? -9.594 9.543 17.523 1.00 87.44 197 ASP A CA 1
ATOM 1576 C C . ASP A 1 197 ? -9.364 9.250 16.038 1.00 87.44 197 ASP A C 1
ATOM 1578 O O . ASP A 1 197 ? -8.239 8.983 15.608 1.00 87.44 197 ASP A O 1
ATOM 1582 N N . ILE A 1 198 ? -10.418 9.367 15.222 1.00 90.94 198 ILE A N 1
ATOM 1583 C CA . ILE A 1 198 ? -10.335 9.178 13.767 1.00 90.94 198 ILE A CA 1
ATOM 1584 C C . ILE A 1 198 ? -9.372 10.198 13.160 1.00 90.94 198 ILE A C 1
ATOM 1586 O O . ILE A 1 198 ? -8.455 9.843 12.410 1.00 90.94 198 ILE A O 1
ATOM 1590 N N . ARG A 1 199 ? -9.516 11.471 13.539 1.00 90.38 199 ARG A N 1
ATOM 1591 C CA . ARG A 1 199 ? -8.614 12.542 13.097 1.00 90.38 199 ARG A CA 1
ATOM 1592 C C . ARG A 1 199 ? -7.184 12.318 13.580 1.00 90.38 199 ARG A C 1
ATOM 1594 O O . ARG A 1 199 ? -6.244 12.590 12.825 1.00 90.38 199 ARG A O 1
ATOM 1601 N N . ALA A 1 200 ? -7.002 11.819 14.800 1.00 86.62 200 ALA A N 1
ATOM 1602 C CA . ALA A 1 200 ? -5.691 11.515 15.360 1.00 86.62 200 ALA A CA 1
ATOM 1603 C C . ALA A 1 200 ? -4.981 10.417 14.556 1.00 86.62 200 ALA A C 1
ATOM 1605 O O . ALA A 1 200 ? -3.843 10.627 14.124 1.00 86.62 200 ALA A O 1
ATOM 1606 N N . VAL A 1 201 ? -5.664 9.301 14.272 1.00 90.94 201 VAL A N 1
ATOM 1607 C CA . VAL A 1 201 ? -5.132 8.193 13.461 1.00 90.94 201 VAL A CA 1
ATOM 1608 C C . VAL A 1 201 ? -4.754 8.665 12.061 1.00 90.94 201 VAL A C 1
ATOM 1610 O O . VAL A 1 201 ? -3.632 8.404 11.618 1.00 90.94 201 VAL A O 1
ATOM 1613 N N . ILE A 1 202 ? -5.634 9.419 11.391 1.00 93.06 202 ILE A N 1
ATOM 1614 C CA . ILE A 1 202 ? -5.364 9.957 10.051 1.00 93.06 202 ILE A CA 1
ATOM 1615 C C . ILE A 1 202 ? -4.104 10.824 10.072 1.00 93.06 202 ILE A C 1
ATOM 1617 O O . ILE A 1 202 ? -3.167 10.578 9.317 1.00 93.06 202 ILE A O 1
ATOM 1621 N N . ARG A 1 203 ? -4.027 11.814 10.970 1.00 89.19 203 ARG A N 1
ATOM 1622 C CA . ARG A 1 203 ? -2.862 12.712 11.061 1.00 89.19 203 ARG A CA 1
ATOM 1623 C C . ARG A 1 203 ? -1.573 11.948 11.355 1.00 89.19 203 ARG A C 1
ATOM 1625 O O . ARG A 1 203 ? -0.541 12.234 10.750 1.00 89.19 203 ARG A O 1
ATOM 1632 N N . LYS A 1 204 ? -1.632 10.995 12.285 1.00 88.50 204 LYS A N 1
ATOM 1633 C CA . LYS A 1 204 ? -0.498 10.175 12.717 1.00 88.50 204 LYS A CA 1
ATOM 1634 C C . LYS A 1 204 ? 0.041 9.327 11.569 1.00 88.50 204 LYS A C 1
ATOM 1636 O O . LYS A 1 204 ? 1.218 9.440 11.233 1.00 88.50 204 LYS A O 1
ATOM 1641 N N . LYS A 1 205 ? -0.825 8.557 10.910 1.00 89.19 205 LYS A N 1
ATOM 1642 C CA . LYS A 1 205 ? -0.426 7.652 9.826 1.00 89.19 205 LYS A CA 1
ATOM 1643 C C . LYS A 1 205 ? -0.083 8.378 8.534 1.00 89.19 205 LYS A C 1
ATOM 1645 O O . LYS A 1 205 ? 0.884 7.994 7.886 1.00 89.19 205 LYS A O 1
ATOM 1650 N N . CYS A 1 206 ? -0.766 9.475 8.203 1.00 88.69 206 CYS A N 1
ATOM 1651 C CA . CYS A 1 206 ? -0.371 10.318 7.074 1.00 88.69 206 CYS A CA 1
ATOM 1652 C C . CYS A 1 206 ? 1.034 10.902 7.263 1.00 88.69 206 CYS A C 1
ATOM 1654 O O . CYS A 1 206 ? 1.785 10.970 6.298 1.00 88.69 206 CYS A O 1
ATOM 1656 N N . ARG A 1 207 ? 1.424 11.302 8.482 1.00 85.00 207 ARG A N 1
ATOM 1657 C CA . ARG A 1 207 ? 2.801 11.753 8.746 1.00 85.00 207 ARG A CA 1
ATOM 1658 C C . ARG A 1 207 ? 3.805 10.610 8.644 1.00 85.00 207 ARG A C 1
ATOM 1660 O O . ARG A 1 207 ? 4.788 10.742 7.929 1.00 85.00 207 ARG A O 1
ATOM 1667 N N . GLU A 1 208 ? 3.542 9.498 9.324 1.00 84.62 208 GLU A N 1
ATOM 1668 C CA . GLU A 1 208 ? 4.456 8.350 9.386 1.00 84.62 208 GLU A CA 1
ATOM 1669 C C . GLU A 1 208 ? 4.706 7.714 8.009 1.00 84.62 208 GLU A C 1
ATOM 1671 O O . GLU A 1 208 ? 5.835 7.369 7.661 1.00 84.62 208 GLU A O 1
ATOM 1676 N N . TRP A 1 209 ? 3.657 7.550 7.204 1.00 88.12 209 TRP A N 1
ATOM 1677 C CA . TRP A 1 209 ? 3.749 6.873 5.909 1.00 88.12 209 TRP A CA 1
ATOM 1678 C C . TRP A 1 209 ? 4.199 7.785 4.768 1.00 88.12 209 TRP A C 1
ATOM 1680 O O . TRP A 1 209 ? 4.583 7.283 3.713 1.00 88.12 209 TRP A O 1
ATOM 1690 N N . ARG A 1 210 ? 4.189 9.108 4.978 1.00 84.50 210 ARG A N 1
ATOM 1691 C CA . ARG A 1 210 ? 4.812 10.087 4.072 1.00 84.50 210 ARG A CA 1
ATOM 1692 C C . ARG A 1 210 ? 6.227 10.473 4.482 1.00 84.50 210 ARG A C 1
ATOM 1694 O O . ARG A 1 210 ? 6.864 11.204 3.729 1.00 84.50 210 ARG A O 1
ATOM 1701 N N . ASP A 1 211 ? 6.701 10.033 5.647 1.00 81.44 211 ASP A N 1
ATOM 1702 C CA . ASP A 1 211 ? 8.040 10.367 6.122 1.00 81.44 211 ASP A CA 1
ATOM 1703 C C . ASP A 1 211 ? 9.092 9.802 5.148 1.00 81.44 211 ASP A C 1
ATOM 1705 O O . ASP A 1 211 ? 9.157 8.581 4.969 1.00 81.44 211 ASP A O 1
ATOM 1709 N N . PRO A 1 212 ? 9.926 10.647 4.514 1.00 77.81 212 PRO A N 1
ATOM 1710 C CA . PRO A 1 212 ? 10.961 10.174 3.598 1.00 77.81 212 PRO A CA 1
ATOM 1711 C C . PRO A 1 212 ? 12.059 9.349 4.279 1.00 77.81 212 PRO A C 1
ATOM 1713 O O . PRO A 1 212 ? 12.823 8.674 3.593 1.00 77.81 212 PRO A O 1
ATOM 1716 N N . LEU A 1 213 ? 12.151 9.395 5.614 1.00 74.38 213 LEU A N 1
ATOM 1717 C CA . LEU A 1 213 ? 13.040 8.547 6.412 1.00 74.38 213 LEU A CA 1
ATOM 1718 C C . LEU A 1 213 ? 12.446 7.162 6.698 1.00 74.38 213 LEU A C 1
ATOM 1720 O O . LEU A 1 213 ? 13.087 6.331 7.354 1.00 74.38 213 LEU A O 1
ATOM 1724 N N . ASN A 1 214 ? 11.213 6.896 6.265 1.00 76.75 214 ASN A N 1
ATOM 1725 C CA . ASN A 1 214 ? 10.629 5.575 6.404 1.00 76.75 214 ASN A CA 1
ATOM 1726 C C . ASN A 1 214 ? 11.391 4.568 5.525 1.00 76.75 214 ASN A C 1
ATOM 1728 O O . ASN A 1 214 ? 11.753 4.851 4.386 1.00 76.75 214 ASN A O 1
ATOM 1732 N N . LYS A 1 215 ? 11.641 3.370 6.067 1.00 73.25 215 LYS A N 1
ATOM 1733 C CA . LYS A 1 215 ? 12.435 2.322 5.401 1.00 73.25 215 LYS A CA 1
ATOM 1734 C C . LYS A 1 215 ? 11.769 1.827 4.111 1.00 73.25 215 LYS A C 1
ATOM 1736 O O . LYS A 1 215 ? 12.455 1.373 3.200 1.00 73.25 215 LYS A O 1
ATOM 1741 N N . HIS A 1 216 ? 10.442 1.891 4.057 1.00 75.44 216 HIS A N 1
ATOM 1742 C CA . HIS A 1 216 ? 9.639 1.480 2.913 1.00 75.44 216 HIS A CA 1
ATOM 1743 C C . HIS A 1 216 ? 8.728 2.629 2.483 1.00 75.44 216 HIS A C 1
ATOM 1745 O O . HIS A 1 216 ? 8.227 3.371 3.328 1.00 75.44 216 HIS A O 1
ATOM 1751 N N . ASP A 1 217 ? 8.483 2.750 1.176 1.00 77.19 217 ASP A N 1
ATOM 1752 C CA . ASP A 1 217 ? 7.479 3.681 0.666 1.00 77.19 217 ASP A CA 1
ATOM 1753 C C . ASP A 1 217 ? 6.085 3.196 1.073 1.00 77.19 217 ASP A C 1
ATOM 1755 O O . ASP A 1 217 ? 5.571 2.203 0.555 1.00 77.19 217 ASP A O 1
ATOM 1759 N N . MET A 1 218 ? 5.491 3.890 2.040 1.00 84.31 218 MET A N 1
ATOM 1760 C CA . MET A 1 218 ? 4.186 3.551 2.598 1.00 84.31 218 MET A CA 1
ATOM 1761 C C . MET A 1 218 ? 3.071 4.474 2.109 1.00 84.31 218 MET A C 1
ATOM 1763 O O . MET A 1 218 ? 1.922 4.315 2.525 1.00 84.31 218 MET A O 1
ATOM 1767 N N . ARG A 1 219 ? 3.360 5.389 1.173 1.00 82.69 219 ARG A N 1
ATOM 1768 C CA . ARG A 1 219 ? 2.382 6.362 0.659 1.00 82.69 219 ARG A CA 1
ATOM 1769 C C . ARG A 1 219 ? 1.157 5.686 0.044 1.00 82.69 219 ARG A C 1
ATOM 1771 O O . ARG A 1 219 ? 0.041 6.157 0.235 1.00 82.69 219 ARG A O 1
ATOM 1778 N N . GLY A 1 220 ? 1.344 4.536 -0.608 1.00 83.88 220 GLY A N 1
ATOM 1779 C CA . GLY A 1 220 ? 0.258 3.754 -1.212 1.00 83.88 220 GLY A CA 1
ATOM 1780 C C . GLY A 1 220 ? -0.786 3.222 -0.221 1.00 83.88 220 GLY A C 1
ATOM 1781 O O . GLY A 1 220 ? -1.908 2.912 -0.634 1.00 83.88 220 GLY A O 1
ATOM 1782 N N . ASN A 1 221 ? -0.445 3.160 1.071 1.00 88.69 221 ASN A N 1
ATOM 1783 C CA . ASN A 1 221 ? -1.336 2.698 2.133 1.00 88.69 221 ASN A CA 1
ATOM 1784 C C . ASN A 1 221 ? -2.227 3.813 2.695 1.00 88.69 221 ASN A C 1
ATOM 1786 O O . ASN A 1 221 ? -3.169 3.520 3.427 1.00 88.69 221 ASN A O 1
ATOM 1790 N N . ILE A 1 222 ? -1.971 5.081 2.355 1.00 90.25 222 ILE A N 1
ATOM 1791 C CA . ILE A 1 222 ? -2.755 6.227 2.826 1.00 90.25 222 ILE A CA 1
ATOM 1792 C C . ILE A 1 222 ? -4.073 6.281 2.047 1.00 90.25 222 ILE A C 1
ATOM 1794 O O . ILE A 1 222 ? -4.225 7.012 1.073 1.00 90.25 222 ILE A O 1
ATOM 1798 N N . ARG A 1 223 ? -5.019 5.432 2.452 1.00 91.81 223 ARG A N 1
ATOM 1799 C CA . ARG A 1 223 ? -6.346 5.287 1.846 1.00 91.81 223 ARG A CA 1
ATOM 1800 C C . ARG A 1 223 ? -7.406 5.185 2.941 1.00 91.81 223 ARG A C 1
ATOM 1802 O O . ARG A 1 223 ? -7.120 4.575 3.978 1.00 91.81 223 ARG A O 1
ATOM 1809 N N . PRO A 1 224 ? -8.636 5.683 2.714 1.00 91.25 224 PRO A N 1
ATOM 1810 C CA . PRO A 1 224 ? -9.716 5.587 3.697 1.00 91.25 224 PRO A CA 1
ATOM 1811 C C . PRO A 1 224 ? -9.976 4.152 4.178 1.00 91.25 224 PRO A C 1
ATOM 1813 O O . PRO A 1 224 ? -10.042 3.920 5.379 1.00 91.25 224 PRO A O 1
ATOM 1816 N N . SER A 1 225 ? -10.015 3.168 3.274 1.00 87.44 225 SER A N 1
ATOM 1817 C CA . SER A 1 225 ? -10.267 1.756 3.616 1.00 87.44 225 SER A CA 1
ATOM 1818 C C . SER A 1 225 ? -9.168 1.101 4.464 1.00 87.44 225 SER A C 1
ATOM 1820 O O . SER A 1 225 ? -9.425 0.121 5.164 1.00 87.44 225 SER A O 1
ATOM 1822 N N . VAL A 1 226 ? -7.942 1.634 4.424 1.00 91.75 226 VAL A N 1
ATOM 1823 C CA . VAL A 1 226 ? -6.816 1.143 5.228 1.00 91.75 226 VAL A CA 1
ATOM 1824 C C . VAL A 1 226 ? -6.820 1.815 6.595 1.00 91.75 226 VAL A C 1
ATOM 1826 O O . VAL A 1 226 ? -6.822 1.123 7.608 1.00 91.75 226 VAL A O 1
ATOM 1829 N N . LEU A 1 227 ? -6.848 3.150 6.628 1.00 91.12 227 LEU A N 1
ATOM 1830 C CA . LEU A 1 227 ? -6.756 3.930 7.867 1.00 91.12 227 LEU A CA 1
ATOM 1831 C C . LEU A 1 227 ? -7.989 3.778 8.758 1.00 91.12 227 LEU A C 1
ATOM 1833 O O . LEU A 1 227 ? -7.868 3.786 9.979 1.00 91.12 227 LEU A O 1
ATOM 1837 N N . LEU A 1 228 ? -9.159 3.626 8.143 1.00 92.94 228 LEU A N 1
ATOM 1838 C CA . LEU A 1 228 ? -10.448 3.542 8.822 1.00 92.94 228 LEU A CA 1
ATOM 1839 C C . LEU A 1 228 ? -10.948 2.101 8.889 1.00 92.94 228 LEU A C 1
ATOM 1841 O O . LEU A 1 228 ? -12.143 1.869 9.000 1.00 92.94 228 LEU A O 1
ATOM 1845 N N . ASN A 1 229 ? -10.057 1.110 8.805 1.00 91.81 229 ASN A N 1
ATOM 1846 C CA . ASN A 1 229 ? -10.457 -0.279 8.972 1.00 91.81 229 ASN A CA 1
ATOM 1847 C C . ASN A 1 229 ? -10.858 -0.536 10.439 1.00 91.81 229 ASN A C 1
ATOM 1849 O O . ASN A 1 229 ? -9.979 -0.479 11.304 1.00 91.81 229 ASN A O 1
ATOM 1853 N N . PRO A 1 230 ? -12.114 -0.915 10.748 1.00 88.12 230 PRO A N 1
ATOM 1854 C CA . PRO A 1 230 ? -12.588 -1.011 12.131 1.00 88.12 230 PRO A CA 1
ATOM 1855 C C . PRO A 1 230 ? -11.833 -2.022 12.994 1.00 88.12 230 PRO A C 1
ATOM 1857 O O . PRO A 1 230 ? -11.889 -1.948 14.212 1.00 88.12 230 PRO A O 1
ATOM 1860 N N . ARG A 1 231 ? -11.136 -2.987 12.382 1.00 88.31 231 ARG A N 1
ATOM 1861 C CA . ARG A 1 231 ? -10.388 -4.025 13.108 1.00 88.31 231 ARG A CA 1
ATOM 1862 C C . ARG A 1 231 ? -8.962 -3.624 13.460 1.00 88.31 231 ARG A C 1
ATOM 1864 O O . ARG A 1 231 ? -8.374 -4.227 14.347 1.00 88.31 231 ARG A O 1
ATOM 1871 N N . ARG A 1 232 ? -8.387 -2.674 12.721 1.00 86.81 232 ARG A N 1
ATOM 1872 C CA . ARG A 1 232 ? -7.014 -2.176 12.925 1.00 86.81 232 ARG A CA 1
ATOM 1873 C C . ARG A 1 232 ? -6.988 -0.748 13.451 1.00 86.81 232 ARG A C 1
ATOM 1875 O O . ARG A 1 232 ? -5.923 -0.242 13.779 1.00 86.81 232 ARG A O 1
ATOM 1882 N N . PHE A 1 233 ? -8.146 -0.102 13.526 1.00 89.75 233 PHE A N 1
ATOM 1883 C CA . PHE A 1 233 ? -8.265 1.277 13.963 1.00 89.75 233 PHE A CA 1
ATOM 1884 C C . PHE A 1 233 ? -7.676 1.487 15.364 1.00 89.75 233 PHE A C 1
ATOM 1886 O O . PHE A 1 233 ? -6.817 2.348 15.542 1.00 89.75 233 PHE A O 1
ATOM 1893 N N . GLU A 1 234 ? -8.054 0.634 16.320 1.00 86.19 234 GLU A N 1
ATOM 1894 C CA . GLU A 1 234 ? -7.515 0.655 17.684 1.00 86.19 234 GLU A CA 1
ATOM 1895 C C . GLU A 1 234 ? -5.995 0.441 17.708 1.00 86.19 234 GLU A C 1
ATOM 1897 O O . GLU A 1 234 ? -5.266 1.129 18.423 1.00 86.19 234 GLU A O 1
ATOM 1902 N N . GLU A 1 235 ? -5.497 -0.472 16.869 1.00 87.31 235 GLU A N 1
ATOM 1903 C CA . GLU A 1 235 ? -4.064 -0.707 16.718 1.00 87.31 235 GLU A CA 1
ATOM 1904 C C . GLU A 1 235 ? -3.364 0.573 16.250 1.00 87.31 235 GLU A C 1
ATOM 1906 O O . GLU A 1 235 ? -2.375 0.981 16.846 1.00 87.31 235 GLU A O 1
ATOM 1911 N N . TYR A 1 236 ? -3.887 1.265 15.236 1.00 88.19 236 TYR A N 1
ATOM 1912 C CA . TYR A 1 236 ? -3.299 2.518 14.758 1.00 88.19 236 TYR A CA 1
ATOM 1913 C C . TYR A 1 236 ? -3.373 3.657 15.772 1.00 88.19 236 TYR A C 1
ATOM 1915 O O . TYR A 1 236 ? -2.440 4.469 15.836 1.00 88.19 236 TYR A O 1
ATOM 1923 N N . LEU A 1 237 ? -4.439 3.707 16.567 1.00 86.44 237 LEU A N 1
ATOM 1924 C CA . LEU A 1 237 ? -4.594 4.685 17.635 1.00 86.44 237 LEU A CA 1
ATOM 1925 C C . LEU A 1 237 ? -3.489 4.498 18.684 1.00 86.44 237 LEU A C 1
ATOM 1927 O O . LEU A 1 237 ? -2.735 5.435 18.963 1.00 86.44 237 LEU A O 1
ATOM 1931 N N . HIS A 1 238 ? -3.300 3.266 19.163 1.00 80.38 238 HIS A N 1
ATOM 1932 C CA . HIS A 1 238 ? -2.351 2.939 20.232 1.00 80.38 238 HIS A CA 1
ATOM 1933 C C . HIS A 1 238 ? -0.907 2.680 19.762 1.00 80.38 238 HIS A C 1
ATOM 1935 O O . HIS A 1 238 ? 0.018 2.687 20.575 1.00 80.38 238 HIS A O 1
ATOM 1941 N N . MET A 1 239 ? -0.670 2.471 18.465 1.00 76.88 239 MET A N 1
ATOM 1942 C CA . MET A 1 239 ? 0.657 2.146 17.930 1.00 76.88 239 MET A CA 1
ATOM 1943 C C . MET A 1 239 ? 1.636 3.294 18.135 1.00 76.88 239 MET A C 1
ATOM 1945 O O . MET A 1 239 ? 1.450 4.367 17.573 1.00 76.88 239 MET A O 1
ATOM 1949 N N . ARG A 1 240 ? 2.717 3.072 18.879 1.00 64.56 240 ARG A N 1
ATOM 1950 C CA . ARG A 1 240 ? 3.776 4.073 19.035 1.00 64.56 240 ARG A CA 1
ATOM 1951 C C . ARG A 1 240 ? 4.530 4.271 17.726 1.00 64.56 240 ARG A C 1
ATOM 1953 O O . ARG A 1 240 ? 5.037 3.314 17.146 1.00 64.56 240 ARG A O 1
ATOM 1960 N N . THR A 1 241 ? 4.597 5.507 17.260 1.00 61.28 241 THR A N 1
ATOM 1961 C CA . THR A 1 241 ? 5.409 5.894 16.108 1.00 61.28 241 THR A CA 1
ATOM 1962 C C . THR A 1 241 ? 6.815 6.258 16.559 1.00 61.28 241 THR A C 1
ATOM 1964 O O . THR A 1 241 ? 7.033 6.639 17.704 1.00 61.28 241 THR A O 1
ATOM 1967 N N . ARG A 1 242 ? 7.779 6.220 15.634 1.00 53.28 242 ARG A N 1
ATOM 1968 C CA . ARG A 1 242 ? 9.143 6.737 15.869 1.00 53.28 242 ARG A CA 1
ATOM 1969 C C . ARG A 1 242 ? 9.175 8.226 16.229 1.00 53.28 242 ARG A C 1
ATOM 1971 O O . ARG A 1 242 ? 10.204 8.722 16.665 1.00 53.28 242 ARG A O 1
ATOM 1978 N N . THR A 1 243 ? 8.077 8.937 15.978 1.00 50.00 243 THR A N 1
ATOM 1979 C CA . THR A 1 243 ? 7.905 10.347 16.328 1.00 50.00 243 THR A CA 1
ATOM 1980 C C . THR A 1 243 ? 7.179 10.555 17.654 1.00 50.00 243 THR A C 1
ATOM 1982 O O . THR A 1 243 ? 7.065 11.700 18.080 1.00 50.00 243 THR A O 1
ATOM 1985 N N . ASP A 1 244 ? 6.680 9.487 18.285 1.00 46.06 244 ASP A N 1
ATOM 1986 C CA . ASP A 1 244 ? 6.074 9.574 19.609 1.00 46.06 244 ASP A CA 1
ATOM 1987 C C . ASP A 1 244 ? 7.200 9.583 20.656 1.00 46.06 244 ASP A C 1
ATOM 1989 O O . ASP A 1 244 ? 8.097 8.736 20.580 1.00 46.06 244 ASP A O 1
ATOM 1993 N N . PRO A 1 245 ? 7.181 10.511 21.629 1.00 41.22 245 PRO A N 1
ATOM 1994 C CA . PRO A 1 245 ? 8.157 10.504 22.711 1.00 41.22 245 PRO A CA 1
ATOM 1995 C C . PRO A 1 245 ? 8.094 9.173 23.488 1.00 41.22 245 PRO A C 1
ATOM 1997 O O . PRO A 1 245 ? 7.016 8.566 23.598 1.00 41.22 245 PRO A O 1
ATOM 2000 N N . PRO A 1 246 ? 9.232 8.675 24.013 1.00 38.56 246 PRO A N 1
ATOM 2001 C CA . PRO A 1 246 ? 9.269 7.425 24.764 1.00 38.56 246 PRO A CA 1
ATOM 2002 C C . PRO A 1 246 ? 8.320 7.458 25.974 1.00 38.56 246 PRO A C 1
ATOM 2004 O O . PRO A 1 246 ? 7.917 8.511 26.457 1.00 38.56 246 PRO A O 1
ATOM 2007 N N . ALA A 1 247 ? 7.933 6.273 26.469 1.00 39.56 247 ALA A N 1
ATOM 2008 C CA . ALA A 1 247 ? 7.149 6.162 27.705 1.00 39.56 247 ALA A CA 1
ATOM 2009 C C . ALA A 1 247 ? 8.071 6.576 28.842 1.00 39.56 247 ALA A C 1
ATOM 2011 O O . ALA A 1 247 ? 8.800 5.740 29.366 1.00 39.56 247 ALA A O 1
ATOM 2012 N N . GLN A 1 248 ? 8.057 7.849 29.192 1.00 39.66 248 GLN A N 1
ATOM 2013 C CA . GLN A 1 248 ? 8.553 8.288 30.475 1.00 39.66 248 GLN A CA 1
ATOM 2014 C C . GLN A 1 248 ? 7.345 8.423 31.394 1.00 39.66 248 GLN A C 1
ATOM 2016 O O . GLN A 1 248 ? 6.286 8.916 30.999 1.00 39.66 248 GLN A O 1
ATOM 2021 N N . SER A 1 249 ? 7.495 7.886 32.603 1.00 38.44 249 SER A N 1
ATOM 2022 C CA . SER A 1 249 ? 6.637 8.179 33.746 1.00 38.44 249 SER A CA 1
ATOM 2023 C C . SER A 1 249 ? 6.339 9.676 33.805 1.00 38.44 249 SER A C 1
ATOM 2025 O O . SER A 1 249 ? 7.169 10.480 33.393 1.00 38.44 249 SER A O 1
ATOM 2027 N N . GLU A 1 250 ? 5.173 10.046 34.331 1.00 43.56 250 GLU A N 1
ATOM 2028 C CA . GLU A 1 250 ? 4.571 11.392 34.313 1.00 43.56 250 GLU A CA 1
ATOM 2029 C C . GLU A 1 250 ? 5.405 12.546 34.929 1.00 43.56 250 GLU A C 1
ATOM 2031 O O . GLU A 1 250 ? 4.883 13.638 35.141 1.00 43.56 250 GLU A O 1
ATOM 2036 N N . THR A 1 251 ? 6.692 12.349 35.202 1.00 40.47 251 THR A N 1
ATOM 2037 C CA . THR A 1 251 ? 7.609 13.306 35.823 1.00 40.47 251 THR A CA 1
ATOM 2038 C C . THR A 1 251 ? 8.439 14.154 34.859 1.00 40.47 251 THR A C 1
ATOM 2040 O O . THR A 1 251 ? 9.093 15.065 35.346 1.00 40.47 251 THR A O 1
ATOM 2043 N N . ASP A 1 252 ? 8.407 13.941 33.539 1.00 40.72 252 ASP A N 1
ATOM 2044 C CA . ASP A 1 252 ? 9.211 14.750 32.600 1.00 40.72 252 ASP A CA 1
ATOM 2045 C C . ASP A 1 252 ? 8.351 15.319 31.455 1.00 40.72 252 ASP A C 1
ATOM 2047 O O . ASP A 1 252 ? 8.177 14.729 30.391 1.00 40.72 252 ASP A O 1
ATOM 2051 N N . ARG A 1 253 ? 7.720 16.477 31.699 1.00 39.28 253 ARG A N 1
ATOM 2052 C CA . ARG A 1 253 ? 6.962 17.252 30.692 1.00 39.28 253 ARG A CA 1
ATOM 2053 C C . ARG A 1 253 ? 7.753 18.454 30.163 1.00 39.28 253 ARG A C 1
ATOM 2055 O O . ARG A 1 253 ? 7.186 19.525 29.949 1.00 39.28 253 ARG A O 1
ATOM 2062 N N . GLY A 1 254 ? 9.048 18.300 29.926 1.00 42.28 254 GLY A N 1
ATOM 2063 C CA . GLY A 1 254 ? 9.860 19.342 29.307 1.00 42.28 254 GLY A CA 1
ATOM 2064 C C . GLY A 1 254 ? 11.033 18.735 28.558 1.00 42.28 254 GLY A C 1
ATOM 2065 O O . GLY A 1 254 ? 11.739 17.916 29.116 1.00 42.28 254 GLY A O 1
ATOM 2066 N N . ALA A 1 255 ? 11.228 19.165 27.314 1.00 45.94 255 ALA A N 1
ATOM 2067 C CA . ALA A 1 255 ? 12.256 18.710 26.380 1.00 45.94 255 ALA A CA 1
ATOM 2068 C C . ALA A 1 255 ? 12.019 17.310 25.779 1.00 45.94 255 ALA A C 1
ATOM 2070 O O . ALA A 1 255 ? 12.329 16.272 26.351 1.00 45.94 255 ALA A O 1
ATOM 2071 N N . VAL A 1 256 ? 11.577 17.296 24.514 1.00 51.94 256 VAL A N 1
ATOM 2072 C CA . VAL A 1 256 ? 12.160 16.346 23.552 1.00 51.94 256 VAL A CA 1
ATOM 2073 C C . VAL A 1 256 ? 13.665 16.468 23.752 1.00 51.94 256 VAL A C 1
ATOM 2075 O O . VAL A 1 256 ? 14.183 17.571 23.579 1.00 51.94 256 VAL A O 1
ATOM 2078 N N . THR A 1 257 ? 14.332 15.418 24.230 1.00 63.09 257 THR A N 1
ATOM 2079 C CA . THR A 1 257 ? 15.726 15.551 24.665 1.00 63.09 257 THR A CA 1
ATOM 2080 C C . THR A 1 257 ? 16.540 16.115 23.500 1.00 63.09 257 THR A C 1
ATOM 2082 O O . THR A 1 257 ? 16.422 15.625 22.373 1.00 63.09 257 THR A O 1
ATOM 2085 N N . ASP A 1 258 ? 17.318 17.180 23.720 1.00 68.81 258 ASP A N 1
ATOM 2086 C CA . ASP A 1 258 ? 18.086 17.825 22.641 1.00 68.81 258 ASP A CA 1
ATOM 2087 C C . ASP A 1 258 ? 18.939 16.795 21.869 1.00 68.81 258 ASP A C 1
ATOM 2089 O O . ASP A 1 258 ? 19.130 16.921 20.661 1.00 68.81 258 ASP A O 1
ATOM 2093 N N . SER A 1 259 ? 19.330 15.702 22.531 1.00 70.44 259 SER A N 1
ATOM 2094 C CA . SER A 1 259 ? 19.940 14.504 21.948 1.00 70.44 259 SER A CA 1
ATOM 2095 C C . SER A 1 259 ? 19.109 13.843 20.835 1.00 70.44 259 SER A C 1
ATOM 2097 O O . SER A 1 259 ? 19.615 13.645 19.733 1.00 70.44 259 SER A O 1
ATOM 2099 N N . GLU A 1 260 ? 17.829 13.528 21.063 1.00 72.00 260 GLU A N 1
ATOM 2100 C CA . GLU A 1 260 ? 16.957 12.893 20.054 1.00 72.00 260 GLU A CA 1
ATOM 2101 C C . GLU A 1 260 ? 16.711 13.815 18.854 1.00 72.00 260 GLU A C 1
ATOM 2103 O O . GLU A 1 260 ? 16.643 13.376 17.698 1.00 72.00 260 GLU A O 1
ATOM 2108 N N . ARG A 1 261 ? 16.596 15.118 19.126 1.00 75.38 261 ARG A N 1
ATOM 2109 C CA . ARG A 1 261 ? 16.478 16.150 18.096 1.00 75.38 261 ARG A CA 1
ATOM 2110 C C . ARG A 1 261 ? 17.746 16.218 17.243 1.00 75.38 261 ARG A C 1
ATOM 2112 O O . ARG A 1 261 ? 17.632 16.249 16.017 1.00 75.38 261 ARG A O 1
ATOM 2119 N N . ILE A 1 262 ? 18.926 16.205 17.865 1.00 81.94 262 ILE A N 1
ATOM 2120 C CA . ILE A 1 262 ? 20.223 16.208 17.174 1.00 81.94 262 ILE A CA 1
ATOM 2121 C C . ILE A 1 262 ? 20.374 14.953 16.306 1.00 81.94 262 ILE A C 1
ATOM 2123 O O . ILE A 1 262 ? 20.628 15.083 15.110 1.00 81.94 262 ILE A O 1
ATOM 2127 N N . GLU A 1 263 ? 20.095 13.756 16.833 1.00 83.19 263 GLU A N 1
ATOM 2128 C CA . GLU A 1 263 ? 20.148 12.516 16.040 1.00 83.19 263 GLU A CA 1
ATOM 2129 C C . GLU A 1 263 ? 19.181 12.538 14.845 1.00 83.19 263 GLU A C 1
ATOM 2131 O O . GLU A 1 263 ? 19.439 11.970 13.777 1.00 83.19 263 GLU A O 1
ATOM 2136 N N . ARG A 1 264 ? 18.005 13.155 15.013 1.00 81.00 264 ARG A N 1
ATOM 2137 C CA . ARG A 1 264 ? 17.041 13.312 13.920 1.00 81.00 264 ARG A CA 1
ATOM 2138 C C . ARG A 1 264 ? 17.563 14.270 12.852 1.00 81.00 264 ARG A C 1
ATOM 2140 O O . ARG A 1 264 ? 17.441 13.955 11.670 1.00 81.00 264 ARG A O 1
ATOM 2147 N N . ILE A 1 265 ? 18.155 15.393 13.256 1.00 86.44 265 ILE A N 1
ATOM 2148 C CA . ILE A 1 265 ? 18.793 16.357 12.351 1.00 86.44 265 ILE A CA 1
ATOM 2149 C C . ILE A 1 265 ? 19.919 15.683 11.557 1.00 86.44 265 ILE A C 1
ATOM 2151 O O . ILE A 1 265 ? 19.961 15.822 10.335 1.00 86.44 265 ILE A O 1
ATOM 2155 N N . GLU A 1 266 ? 20.782 14.903 12.211 1.00 88.31 266 GLU A N 1
ATOM 2156 C CA . GLU A 1 266 ? 21.882 14.185 11.553 1.00 88.31 266 GLU A CA 1
ATOM 2157 C C . GLU A 1 266 ? 21.382 13.169 10.521 1.00 88.31 266 GLU A C 1
ATOM 2159 O O . GLU A 1 266 ? 21.856 13.157 9.383 1.00 88.31 266 GLU A O 1
ATOM 2164 N N . ARG A 1 267 ? 20.358 12.373 10.861 1.00 87.62 267 ARG A N 1
ATOM 2165 C CA . ARG A 1 267 ? 19.731 11.439 9.908 1.00 87.62 267 ARG A CA 1
ATOM 2166 C C . ARG A 1 267 ? 19.145 12.151 8.689 1.00 87.62 267 ARG A C 1
ATOM 2168 O O . ARG A 1 267 ? 19.301 11.661 7.571 1.00 87.62 267 ARG A O 1
ATOM 2175 N N . ILE A 1 268 ? 18.481 13.294 8.886 1.00 87.69 268 ILE A N 1
ATOM 2176 C CA . ILE A 1 268 ? 17.919 14.083 7.779 1.00 87.69 268 ILE A CA 1
ATOM 2177 C C . ILE A 1 268 ? 19.037 14.631 6.887 1.00 87.69 268 ILE A C 1
ATOM 2179 O O . ILE A 1 268 ? 18.950 14.495 5.667 1.00 87.69 268 ILE A O 1
ATOM 2183 N N . LYS A 1 269 ? 20.100 15.197 7.476 1.00 91.75 269 LYS A N 1
ATOM 2184 C CA . LYS A 1 269 ? 21.262 15.713 6.733 1.00 91.75 269 LYS A CA 1
ATOM 2185 C C . LYS A 1 269 ? 21.925 14.622 5.894 1.00 91.75 269 LYS A C 1
ATOM 2187 O O . LYS A 1 269 ? 22.111 14.816 4.697 1.00 91.75 269 LYS A O 1
ATOM 2192 N N . SER A 1 270 ? 22.172 13.453 6.485 1.00 90.56 270 SER A N 1
ATOM 2193 C CA . SER A 1 270 ? 22.754 12.306 5.779 1.00 90.56 270 SER A CA 1
ATOM 2194 C C . SER A 1 270 ? 21.886 11.842 4.600 1.00 90.56 270 SER A C 1
ATOM 2196 O O . SER A 1 270 ? 22.395 11.577 3.512 1.00 90.56 270 SER A O 1
ATOM 2198 N N . ARG A 1 271 ? 20.554 11.806 4.764 1.00 89.62 271 ARG A N 1
ATOM 2199 C CA . ARG A 1 271 ? 19.648 11.423 3.671 1.00 89.62 271 ARG A CA 1
ATOM 2200 C C . ARG A 1 271 ? 19.599 12.465 2.549 1.00 89.62 271 ARG A C 1
ATOM 2202 O O . ARG A 1 271 ? 19.516 12.079 1.386 1.00 89.62 271 ARG A O 1
ATOM 2209 N N . LEU A 1 272 ? 19.648 13.759 2.877 1.00 89.31 272 LEU A N 1
ATOM 2210 C CA . LEU A 1 272 ? 19.715 14.837 1.882 1.00 89.31 272 LEU A CA 1
ATOM 2211 C C . LEU A 1 272 ? 20.992 14.736 1.039 1.00 89.31 272 LEU A C 1
ATOM 2213 O O . LEU A 1 272 ? 20.902 14.800 -0.184 1.00 89.31 272 LEU A O 1
ATOM 2217 N N . GLU A 1 273 ? 22.141 14.504 1.676 1.00 90.62 273 GLU A N 1
ATOM 2218 C CA . GLU A 1 273 ? 23.429 14.312 0.996 1.00 90.62 273 GLU A CA 1
ATOM 2219 C C . GLU A 1 273 ? 23.403 13.090 0.067 1.00 90.62 273 GLU A C 1
ATOM 2221 O O . GLU A 1 273 ? 23.855 13.157 -1.077 1.00 90.62 273 GLU A O 1
ATOM 2226 N N . GLN A 1 274 ? 22.782 11.990 0.505 1.00 89.12 274 GLN A N 1
ATOM 2227 C CA . GLN A 1 274 ? 22.601 10.811 -0.337 1.00 89.12 274 GLN A CA 1
ATOM 2228 C C . GLN A 1 274 ? 21.754 11.118 -1.585 1.00 89.12 274 GLN A C 1
ATOM 2230 O O . GLN A 1 274 ? 22.126 10.731 -2.691 1.00 89.12 274 GLN A O 1
ATOM 2235 N N . ILE A 1 275 ? 20.639 11.844 -1.437 1.00 86.81 275 ILE A N 1
ATOM 2236 C CA . ILE A 1 275 ? 19.789 12.224 -2.577 1.00 86.81 275 ILE A CA 1
ATOM 2237 C C . ILE A 1 275 ? 20.534 13.183 -3.525 1.00 86.81 275 ILE A C 1
ATOM 2239 O O . ILE A 1 275 ? 20.389 13.073 -4.744 1.00 86.81 275 ILE A O 1
ATOM 2243 N N . GLU A 1 276 ? 21.350 14.100 -2.995 1.00 90.62 276 GLU A N 1
ATOM 2244 C CA . GLU A 1 276 ? 22.211 14.980 -3.798 1.00 90.62 276 GLU A CA 1
ATOM 2245 C C . GLU A 1 276 ? 23.281 14.201 -4.566 1.00 90.62 276 GLU A C 1
ATOM 2247 O O . GLU A 1 276 ? 23.516 14.501 -5.736 1.00 90.62 276 GLU A O 1
ATOM 2252 N N . SER A 1 277 ? 23.875 13.171 -3.962 1.00 89.12 277 SER A N 1
ATOM 2253 C CA . SER A 1 277 ? 24.824 12.282 -4.638 1.00 89.12 277 SER A CA 1
ATOM 2254 C C . SER A 1 277 ? 24.157 11.461 -5.750 1.00 89.12 277 SER A C 1
ATOM 2256 O O . SER A 1 277 ? 24.701 11.356 -6.848 1.00 89.12 277 SER A O 1
ATOM 2258 N N . GLU A 1 278 ? 22.949 10.939 -5.507 1.00 88.62 278 GLU A N 1
ATOM 2259 C CA . GLU A 1 278 ? 22.201 10.116 -6.468 1.00 88.62 278 GLU A CA 1
ATOM 2260 C C . GLU A 1 278 ? 21.642 10.928 -7.652 1.00 88.62 278 GLU A C 1
ATOM 2262 O O . GLU A 1 278 ? 21.618 10.442 -8.783 1.00 88.62 278 GLU A O 1
ATOM 2267 N N . LYS A 1 279 ? 21.155 12.155 -7.408 1.00 87.75 279 LYS A N 1
ATOM 2268 C CA . LYS A 1 279 ? 20.388 12.946 -8.395 1.00 87.75 279 LYS A CA 1
ATOM 2269 C C . LYS A 1 279 ? 21.067 14.250 -8.827 1.00 87.75 279 LYS A C 1
ATOM 2271 O O . LYS A 1 279 ? 20.562 14.929 -9.726 1.00 87.75 279 LYS A O 1
ATOM 2276 N N . GLY A 1 280 ? 22.183 14.636 -8.212 1.00 87.88 280 GLY A N 1
ATOM 2277 C CA . GLY A 1 280 ? 22.922 15.860 -8.530 1.00 87.88 280 GLY A CA 1
ATOM 2278 C C . GLY A 1 280 ? 22.033 17.107 -8.515 1.00 87.88 280 GLY A C 1
ATOM 2279 O O . GLY A 1 280 ? 21.242 17.333 -7.599 1.00 87.88 280 GLY A O 1
ATOM 2280 N N . ALA A 1 281 ? 22.095 17.911 -9.579 1.00 80.56 281 ALA A N 1
ATOM 2281 C CA . ALA A 1 281 ? 21.279 19.122 -9.714 1.00 80.56 281 ALA A CA 1
ATOM 2282 C C . ALA A 1 281 ? 19.756 18.858 -9.750 1.00 80.56 281 ALA A C 1
ATOM 2284 O O . ALA A 1 281 ? 18.974 19.769 -9.468 1.00 80.56 281 ALA A O 1
ATOM 2285 N N . ALA A 1 282 ? 19.318 17.631 -10.068 1.00 82.69 282 ALA A N 1
ATOM 2286 C CA . ALA A 1 282 ? 17.905 17.257 -10.061 1.00 82.69 282 ALA A CA 1
ATOM 2287 C C . ALA A 1 282 ? 17.363 16.975 -8.648 1.00 82.69 282 ALA A C 1
ATOM 2289 O O . ALA A 1 282 ? 16.148 17.023 -8.461 1.00 82.69 282 ALA A O 1
ATOM 2290 N N . ALA A 1 283 ? 18.230 16.771 -7.645 1.00 81.44 283 ALA A N 1
ATOM 2291 C CA . ALA A 1 283 ? 17.832 16.544 -6.253 1.00 81.44 283 ALA A CA 1
ATOM 2292 C C . ALA A 1 283 ? 16.929 17.663 -5.717 1.00 81.44 283 ALA A C 1
ATOM 2294 O O . ALA A 1 283 ? 15.928 17.400 -5.065 1.00 81.44 283 ALA A O 1
ATOM 2295 N N . ARG A 1 284 ? 17.203 18.922 -6.083 1.00 82.06 284 ARG A N 1
ATOM 2296 C CA . ARG A 1 284 ? 16.419 20.085 -5.628 1.00 82.06 284 ARG A CA 1
ATOM 2297 C C . ARG A 1 284 ? 14.971 20.109 -6.127 1.00 82.06 284 ARG A C 1
ATOM 2299 O O . ARG A 1 284 ? 14.179 20.881 -5.598 1.00 82.06 284 ARG A O 1
ATOM 2306 N N . ARG A 1 285 ? 14.640 19.319 -7.154 1.00 82.88 285 ARG A N 1
ATOM 2307 C CA . ARG A 1 285 ? 13.278 19.174 -7.695 1.00 82.88 285 ARG A CA 1
ATOM 2308 C C . ARG A 1 285 ? 12.595 17.889 -7.227 1.00 82.88 285 ARG A C 1
ATOM 2310 O O . ARG A 1 285 ? 11.463 17.644 -7.617 1.00 82.88 285 ARG A O 1
ATOM 2317 N N . ASP A 1 286 ? 13.285 17.062 -6.448 1.00 84.62 286 ASP A N 1
ATOM 2318 C CA . ASP A 1 286 ? 12.736 15.819 -5.933 1.00 84.62 286 ASP A CA 1
ATOM 2319 C C . ASP A 1 286 ? 11.835 16.078 -4.719 1.00 84.62 286 ASP A C 1
ATOM 2321 O O . ASP A 1 286 ? 12.248 16.716 -3.748 1.00 84.62 286 ASP A O 1
ATOM 2325 N N . ASP A 1 287 ? 10.615 15.544 -4.752 1.00 79.31 287 ASP A N 1
ATOM 2326 C CA . ASP A 1 287 ? 9.620 15.751 -3.695 1.00 79.31 287 ASP A CA 1
ATOM 2327 C C . ASP A 1 287 ? 10.113 15.280 -2.317 1.00 79.31 287 ASP A C 1
ATOM 2329 O O . ASP A 1 287 ? 9.779 15.887 -1.295 1.00 79.31 287 ASP A O 1
ATOM 2333 N N . GLN A 1 288 ? 10.925 14.212 -2.262 1.00 81.00 288 GLN A N 1
ATOM 2334 C CA . GLN A 1 288 ? 11.471 13.719 -0.994 1.00 81.00 288 GLN A CA 1
ATOM 2335 C C . GLN A 1 288 ? 12.537 14.666 -0.445 1.00 81.00 288 GLN A C 1
ATOM 2337 O O . GLN A 1 288 ? 12.533 14.954 0.752 1.00 81.00 288 GLN A O 1
ATOM 2342 N N . TYR A 1 289 ? 13.411 15.184 -1.310 1.00 87.44 289 TYR A N 1
ATOM 2343 C CA . TYR A 1 289 ? 14.429 16.164 -0.930 1.00 87.44 289 TYR A CA 1
ATOM 2344 C C . TYR A 1 289 ? 13.798 17.448 -0.379 1.00 87.44 289 TYR A C 1
ATOM 2346 O O . TYR A 1 289 ? 14.182 17.921 0.692 1.00 87.44 289 TYR A O 1
ATOM 2354 N N . VAL A 1 290 ? 12.787 17.991 -1.065 1.00 84.56 290 VAL A N 1
ATOM 2355 C CA . VAL A 1 290 ? 12.086 19.210 -0.629 1.00 84.56 290 VAL A CA 1
ATOM 2356 C C . VAL A 1 290 ? 11.416 19.002 0.734 1.00 84.56 290 VAL A C 1
ATOM 2358 O O . VAL A 1 290 ? 11.527 19.856 1.619 1.00 84.56 290 VAL A O 1
ATOM 2361 N N . LEU A 1 291 ? 10.772 17.849 0.944 1.00 83.12 291 LEU A N 1
ATOM 2362 C CA . LEU A 1 291 ? 10.116 17.528 2.211 1.00 83.12 291 LEU A CA 1
ATOM 2363 C C . LEU A 1 291 ? 11.118 17.384 3.367 1.00 83.12 291 LEU A C 1
ATOM 2365 O O . LEU A 1 291 ? 10.892 17.954 4.436 1.00 83.12 291 LEU A O 1
ATOM 2369 N N . LEU A 1 292 ? 12.229 16.671 3.152 1.00 86.88 292 LEU A N 1
ATOM 2370 C CA . LEU A 1 292 ? 13.299 16.514 4.144 1.00 86.88 292 LEU A C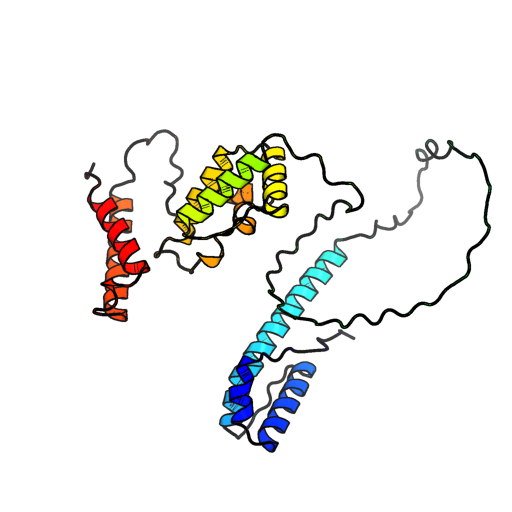A 1
ATOM 2371 C C . LEU A 1 292 ? 13.943 17.854 4.500 1.00 86.88 292 LEU A C 1
ATOM 2373 O O . LEU A 1 292 ? 14.173 18.132 5.675 1.00 86.88 292 LEU A O 1
ATOM 2377 N N . LYS A 1 293 ? 14.173 18.718 3.509 1.00 88.19 293 LYS A N 1
ATOM 2378 C CA . LYS A 1 293 ? 14.750 20.046 3.728 1.00 88.19 293 LYS A CA 1
ATOM 2379 C C . LYS A 1 293 ? 13.835 20.941 4.569 1.00 88.19 293 LYS A C 1
ATOM 2381 O O . LYS A 1 293 ? 14.299 21.557 5.520 1.00 88.19 293 LYS A O 1
ATOM 2386 N N . SER A 1 294 ? 12.528 20.927 4.300 1.00 84.56 294 SER A N 1
ATOM 2387 C CA . SER A 1 294 ? 11.531 21.631 5.124 1.00 84.56 294 SER A CA 1
ATOM 2388 C C . SER A 1 294 ? 11.401 21.044 6.539 1.00 84.56 294 SER A C 1
ATOM 2390 O O . SER A 1 294 ? 11.100 21.751 7.500 1.00 84.56 294 SER A O 1
ATOM 2392 N N . GLN A 1 295 ? 11.584 19.731 6.709 1.00 82.38 295 GLN A N 1
ATOM 2393 C CA . GLN A 1 295 ? 11.649 19.120 8.041 1.00 82.38 295 GLN A CA 1
ATOM 2394 C C . GLN A 1 295 ? 12.906 19.544 8.806 1.00 82.38 295 GLN A C 1
ATOM 2396 O O . GLN A 1 295 ? 12.801 19.811 10.000 1.00 82.38 295 GLN A O 1
ATOM 2401 N N . LEU A 1 296 ? 14.056 19.627 8.132 1.00 87.75 296 LEU A N 1
ATOM 2402 C CA . LEU A 1 296 ? 15.314 20.062 8.732 1.00 87.75 296 LEU A CA 1
ATOM 2403 C C . LEU A 1 296 ? 15.223 21.498 9.253 1.00 87.75 296 LEU A C 1
ATOM 2405 O O . LEU A 1 296 ? 15.520 21.730 10.419 1.00 87.75 296 LEU A O 1
ATOM 2409 N N . GLU A 1 297 ? 14.738 22.422 8.424 1.00 86.75 297 GLU A N 1
ATOM 2410 C CA . GLU A 1 297 ? 14.577 23.838 8.777 1.00 86.75 297 GLU A CA 1
ATOM 2411 C C . GLU A 1 297 ? 13.710 24.009 10.035 1.00 86.75 297 GLU A C 1
ATOM 2413 O O . GLU A 1 297 ? 14.140 24.610 11.017 1.00 86.75 297 GLU A O 1
ATOM 2418 N N . ARG A 1 298 ? 12.553 23.335 10.085 1.00 83.12 298 ARG A N 1
ATOM 2419 C CA . ARG A 1 298 ? 11.676 23.339 11.271 1.00 83.12 298 ARG A CA 1
ATOM 2420 C C . ARG A 1 298 ? 12.330 22.774 12.533 1.00 83.12 298 ARG A C 1
ATOM 2422 O O . ARG A 1 298 ? 11.957 23.174 13.627 1.00 83.12 298 ARG A O 1
ATOM 2429 N N . LEU A 1 299 ? 13.244 21.808 12.411 1.00 80.25 299 LEU A N 1
ATOM 2430 C CA . LEU A 1 299 ? 13.958 21.230 13.559 1.00 80.25 299 LEU A CA 1
ATOM 2431 C C . LEU A 1 299 ? 15.140 22.102 14.010 1.00 80.25 299 LEU A C 1
ATOM 2433 O O . LEU A 1 299 ? 15.530 22.050 15.180 1.00 80.25 299 LEU A O 1
ATOM 2437 N N . GLU A 1 300 ? 15.709 22.899 13.108 1.00 82.19 300 GLU A N 1
ATOM 2438 C CA . GLU A 1 300 ? 16.769 23.865 13.407 1.00 82.19 300 GLU A CA 1
ATOM 2439 C C . GLU A 1 300 ? 16.212 25.154 14.045 1.00 82.19 300 GLU A C 1
ATOM 2441 O O . GLU A 1 300 ? 16.869 25.707 14.924 1.00 82.19 300 GLU A O 1
ATOM 2446 N N . GLU A 1 301 ? 14.979 25.562 13.713 1.00 80.62 301 GLU A N 1
ATOM 2447 C CA . GLU A 1 301 ? 14.287 26.735 14.288 1.00 80.62 301 GLU A CA 1
ATOM 2448 C C . GLU A 1 301 ? 13.861 26.583 15.760 1.00 80.62 301 GLU A C 1
ATOM 2450 O O . GLU A 1 301 ? 13.599 27.578 16.438 1.00 80.62 301 GLU A O 1
ATOM 2455 N N . ILE A 1 302 ? 13.789 25.356 16.288 1.00 70.62 302 ILE A N 1
ATOM 2456 C CA . ILE A 1 302 ? 13.426 25.127 17.694 1.00 70.62 302 ILE A CA 1
ATOM 2457 C C . ILE A 1 302 ? 14.575 25.647 18.585 1.00 70.62 302 ILE A C 1
ATOM 2459 O O . ILE A 1 302 ? 15.714 25.197 18.426 1.00 70.62 302 ILE A O 1
ATOM 2463 N N . PRO A 1 303 ? 14.347 26.576 19.531 1.00 62.72 303 PRO A N 1
ATOM 2464 C CA . PRO A 1 303 ? 15.408 27.045 20.421 1.00 62.72 303 PRO A CA 1
ATOM 2465 C C . PRO A 1 303 ? 15.992 25.868 21.215 1.00 62.72 303 PRO A C 1
ATOM 2467 O O . PRO A 1 303 ? 15.256 24.983 21.647 1.00 62.72 303 PRO A O 1
ATOM 2470 N N . ARG A 1 304 ? 17.325 25.815 21.345 1.00 57.59 304 ARG A N 1
ATOM 2471 C CA . ARG A 1 304 ? 18.000 24.841 22.223 1.00 57.59 304 ARG A CA 1
ATOM 2472 C C . ARG A 1 304 ? 17.588 25.154 23.662 1.00 57.59 304 ARG A C 1
ATOM 2474 O O . ARG A 1 304 ? 17.617 26.330 24.030 1.00 57.59 304 ARG A O 1
ATOM 2481 N N . THR A 1 305 ? 17.142 24.146 24.401 1.00 55.62 305 THR A N 1
ATOM 2482 C CA . THR A 1 305 ? 16.641 24.304 25.776 1.00 55.62 305 THR A CA 1
ATOM 2483 C C . THR A 1 305 ? 17.747 24.120 26.792 1.00 55.62 305 THR A C 1
ATOM 2485 O O . THR A 1 305 ? 18.536 23.171 26.614 1.00 55.62 305 THR A O 1
#